Protein AF-A1TQM2-F1 (afdb_monomer)

Organism: Paracidovorax citrulli (strain AAC00-1) (NCBI:txid397945)

Sequence (198 aa):
MFNEKELAARSLGTSRDMAAHVARFRRLATGIRNIQPGLLDLTGDDRTALAEAVAVLDRAASVCGKAAKLKALGEKQHEKRVADARELVLASNFAKLRAVDDVVAFVATQASYQITQSPRIDNVYAARYFVRDLFGICLTTSLASEIARQPAPLHVTLELRWAEFLCGAPALKDRYAVTISDLLRFLASDPGATVNRV

Mean predicted aligned error: 8.26 Å

Secondary structure (DSSP, 8-state):
---HHHHHHH-SS-HHHHHHHHHHHHHHHHHHHT--TTSS---HHHHHHHHHHHHHHHHHHHHHHHHHHHHHHHHHHHHHHHHHHHHHHHTSTGGG--SHHHHHHHHHHHHHHHHHHS--S-SHHHHHIIIIIIHHHIIIIIIHHHHHHSSS-HHHHHHHHHHHHHHHHHHHHHHTHHHHHHHHHHHHT-TT--TT--

Foldseek 3Di:
DDALVCCLVPDPDALVVLLVLLVVLVVVLVVLVPCDVPVDPADPVNVVVSVVSSVVSNVSSVSSNSSSVVRVVVVVLLVVQLVVLLVVLCVDVLVVDLQLLLLQLLLCVQPVVCLVPPPPLPALVSLCCSSPVSSSCSRSPRRSNVLSPDPDDSVVSVVVVVVVSVVRSVVSSVVCVVVSVSSVVRLVVDPPNDSPDD

Solvent-accessible surface area (backbone atoms only — not comparable to full-atom values): 10750 Å² total; per-residue (Å²): 130,93,49,36,67,58,51,37,72,68,47,92,62,54,33,66,54,31,46,50,48,24,54,51,29,50,51,51,34,50,53,61,72,63,59,53,91,78,79,54,96,67,50,75,65,53,53,51,53,52,51,52,51,31,53,52,27,52,49,50,22,50,39,31,46,54,12,17,52,55,29,45,52,52,50,54,52,49,52,50,40,30,52,56,27,27,55,52,43,63,72,34,73,75,58,66,59,73,52,66,52,55,43,51,24,50,38,44,77,68,41,46,63,51,76,77,65,48,78,74,71,79,45,49,66,50,29,49,39,47,73,48,52,50,39,48,44,36,48,56,52,47,48,11,48,53,44,44,69,44,91,60,58,60,66,63,48,49,53,51,52,50,53,52,44,67,72,47,34,63,63,40,35,65,75,40,44,66,60,42,50,44,38,53,54,30,40,72,72,37,98,83,56,63,90,81,81,125

pLDDT: mean 87.38, std 12.01, range [36.72, 97.69]

Radius of gyration: 27.39 Å; Cα contacts (8 Å, |Δi|>4): 166; chains: 1; bounding box: 65×36×75 Å

Nearest PDB structures (foldseek):
  3pdy-assembly2_B  TM=1.865E-01  e=3.682E+00  Homo sapiens

Structure (mmCIF, N/CA/C/O backbone):
data_AF-A1TQM2-F1
#
_entry.id   AF-A1TQM2-F1
#
loop_
_atom_site.group_PDB
_atom_site.id
_atom_site.type_symbol
_atom_site.label_atom_id
_atom_site.label_alt_id
_atom_site.label_comp_id
_atom_site.label_asym_id
_atom_site.label_entity_id
_atom_site.label_seq_id
_atom_site.pdbx_PDB_ins_code
_atom_site.Cartn_x
_atom_site.Cartn_y
_atom_site.Cartn_z
_atom_site.occupancy
_atom_site.B_iso_or_equiv
_atom_site.auth_seq_id
_atom_site.auth_comp_id
_atom_site.auth_asym_id
_atom_site.auth_atom_id
_atom_site.pdbx_PDB_model_num
ATOM 1 N N . MET A 1 1 ? -26.869 -6.467 16.721 1.00 53.41 1 MET A N 1
ATOM 2 C CA . MET A 1 1 ? -25.909 -6.234 17.825 1.00 53.41 1 MET A CA 1
ATOM 3 C C . MET A 1 1 ? -24.517 -6.183 17.204 1.00 53.41 1 MET A C 1
ATOM 5 O O . MET A 1 1 ? -24.161 -7.149 16.549 1.00 53.41 1 MET A O 1
ATOM 9 N N . PHE A 1 2 ? -23.794 -5.060 17.301 1.00 61.88 2 PHE A N 1
ATOM 10 C CA . PHE A 1 2 ? -22.505 -4.871 16.612 1.00 61.88 2 PHE A CA 1
ATOM 11 C C . PHE A 1 2 ? -21.446 -5.872 17.108 1.00 61.88 2 PHE A C 1
ATOM 13 O O . PHE A 1 2 ? -21.146 -5.904 18.301 1.00 61.88 2 PHE A O 1
ATOM 20 N N . ASN A 1 3 ? -20.892 -6.677 16.198 1.00 80.88 3 ASN A N 1
ATOM 21 C CA . ASN A 1 3 ? -19.821 -7.643 16.468 1.00 80.88 3 ASN A CA 1
ATOM 22 C C . ASN A 1 3 ? -18.443 -6.983 16.258 1.00 80.88 3 ASN A C 1
ATOM 24 O O . ASN A 1 3 ? -18.248 -6.236 15.298 1.00 80.88 3 ASN A O 1
ATOM 28 N N . GLU A 1 4 ? -17.462 -7.275 17.117 1.00 80.00 4 GLU A N 1
ATOM 29 C CA . GLU A 1 4 ? -16.086 -6.774 17.003 1.00 80.00 4 GLU A CA 1
ATOM 30 C C . GLU A 1 4 ? -15.431 -7.075 15.646 1.00 80.00 4 GLU A C 1
ATOM 32 O O . GLU A 1 4 ? -14.643 -6.265 15.158 1.00 80.00 4 GLU A O 1
ATOM 37 N N . LYS A 1 5 ? -15.778 -8.204 15.011 1.00 83.19 5 LYS A N 1
ATOM 38 C CA . LYS A 1 5 ? -15.267 -8.584 13.685 1.00 83.19 5 LYS A CA 1
ATOM 39 C C . LYS A 1 5 ? -15.811 -7.674 12.589 1.00 83.19 5 LYS A C 1
ATOM 41 O O . LYS A 1 5 ? -15.056 -7.219 11.736 1.00 83.19 5 LYS A O 1
ATOM 46 N N . GLU A 1 6 ? -17.108 -7.375 12.636 1.00 82.00 6 GLU A N 1
ATOM 47 C CA . GLU A 1 6 ? -17.749 -6.461 11.686 1.00 82.00 6 GLU A CA 1
ATOM 48 C C . GLU A 1 6 ? -17.222 -5.040 11.861 1.00 82.00 6 GLU A C 1
ATOM 50 O O . GLU A 1 6 ? -16.955 -4.360 10.874 1.00 82.00 6 GLU A O 1
ATOM 55 N N . LEU A 1 7 ? -17.012 -4.609 13.107 1.00 81.62 7 LEU A N 1
ATOM 56 C CA . LEU A 1 7 ? -16.456 -3.295 13.404 1.00 81.62 7 LEU A CA 1
ATOM 57 C C . LEU A 1 7 ? -14.998 -3.173 12.935 1.00 81.62 7 LEU A C 1
ATOM 59 O O . LEU A 1 7 ? -14.630 -2.154 12.354 1.00 81.62 7 LEU A O 1
ATOM 63 N N . ALA A 1 8 ? -14.179 -4.210 13.133 1.00 79.94 8 ALA A N 1
ATOM 64 C CA . ALA A 1 8 ? -12.807 -4.249 12.629 1.00 79.94 8 ALA A CA 1
ATOM 65 C C . ALA A 1 8 ? -12.754 -4.180 11.092 1.00 79.94 8 ALA A C 1
ATOM 67 O O . ALA A 1 8 ? -11.938 -3.439 10.545 1.00 79.94 8 ALA A O 1
ATOM 68 N N . ALA A 1 9 ? -13.647 -4.909 10.411 1.00 78.81 9 ALA A N 1
ATOM 69 C CA . ALA A 1 9 ? -13.689 -4.998 8.953 1.00 78.81 9 ALA A CA 1
ATOM 70 C C . ALA A 1 9 ? -14.304 -3.764 8.266 1.00 78.81 9 ALA A C 1
ATOM 72 O O . ALA A 1 9 ? -13.849 -3.379 7.194 1.00 78.81 9 ALA A O 1
ATOM 73 N N . ARG A 1 10 ? -15.340 -3.147 8.855 1.00 75.69 10 ARG A N 1
ATOM 74 C CA . ARG A 1 10 ? -16.107 -2.044 8.238 1.00 75.69 10 ARG A CA 1
ATOM 75 C C . ARG A 1 10 ? -15.674 -0.648 8.671 1.00 75.69 10 ARG A C 1
ATOM 77 O O . ARG A 1 10 ? -16.073 0.329 8.045 1.00 75.69 10 ARG A O 1
ATOM 84 N N . SER A 1 11 ? -14.906 -0.522 9.751 1.00 70.12 11 SER A N 1
ATOM 85 C CA . SER A 1 11 ? -14.455 0.792 10.207 1.00 70.12 11 SER A CA 1
ATOM 86 C C . SER A 1 11 ? -13.472 1.416 9.222 1.00 70.12 11 SER A C 1
ATOM 88 O O . SER A 1 11 ? -12.439 0.821 8.907 1.00 70.12 11 SER A O 1
ATOM 90 N N . LEU A 1 12 ? -13.753 2.658 8.826 1.00 63.72 12 LEU A N 1
ATOM 91 C CA . LEU A 1 12 ? -12.853 3.496 8.030 1.00 63.72 12 LEU A CA 1
ATOM 92 C C . LEU A 1 12 ? -11.651 4.022 8.842 1.00 63.72 12 LEU A C 1
ATOM 94 O O . LEU A 1 12 ? -10.665 4.442 8.250 1.00 63.72 12 LEU A O 1
ATOM 98 N N . GLY A 1 13 ? -11.703 3.982 10.180 1.00 77.44 13 GLY A N 1
ATOM 99 C CA . GLY A 1 13 ? -10.626 4.462 11.062 1.00 77.44 13 GLY A CA 1
ATOM 100 C C . GLY A 1 13 ? -9.621 3.374 11.448 1.00 77.44 13 GLY A C 1
ATOM 101 O O . GLY A 1 13 ? -9.976 2.196 11.490 1.00 77.44 13 GLY A O 1
ATOM 102 N N . THR A 1 14 ? -8.386 3.762 11.755 1.00 86.25 14 THR A N 1
ATOM 103 C CA . THR A 1 14 ? -7.258 2.900 12.164 1.00 86.25 14 THR A CA 1
ATOM 104 C C . THR A 1 14 ? -7.481 2.209 13.514 1.00 86.25 14 THR A C 1
ATOM 106 O O . THR A 1 14 ? -8.390 2.554 14.279 1.00 86.25 14 THR A O 1
ATOM 109 N N . SER A 1 15 ? -6.621 1.246 13.861 1.00 89.75 15 SER A N 1
ATOM 110 C CA . SER A 1 15 ? -6.596 0.670 15.215 1.00 89.75 15 SER A CA 1
ATOM 111 C C . SER A 1 15 ? -6.425 1.736 16.312 1.00 89.75 15 SER A C 1
ATOM 113 O O . SER A 1 15 ? -7.032 1.630 17.384 1.00 89.75 15 SER A O 1
ATOM 115 N N . ARG A 1 16 ? -5.675 2.809 16.027 1.00 88.88 16 ARG A N 1
ATOM 116 C CA . ARG A 1 16 ? -5.478 3.958 16.923 1.00 88.88 16 ARG A CA 1
ATOM 117 C C . ARG A 1 16 ? -6.764 4.752 17.139 1.00 88.88 16 ARG A C 1
ATOM 119 O O . ARG A 1 16 ? -7.065 5.108 18.280 1.00 88.88 16 ARG A O 1
ATOM 126 N N . ASP A 1 17 ? -7.542 4.984 16.085 1.00 87.62 17 ASP A N 1
ATOM 127 C CA . ASP A 1 17 ? -8.826 5.691 16.185 1.00 87.62 17 ASP A CA 1
ATOM 128 C C . ASP A 1 17 ? -9.802 4.918 17.077 1.00 87.62 17 ASP A C 1
ATOM 130 O O . ASP A 1 17 ? -10.437 5.480 17.975 1.00 87.62 17 ASP A O 1
ATOM 134 N N . MET A 1 18 ? -9.851 3.593 16.910 1.00 86.44 18 MET A N 1
ATOM 135 C CA . MET A 1 18 ? -10.652 2.718 17.767 1.00 86.44 18 MET A CA 1
ATOM 136 C C . MET A 1 18 ? -10.183 2.746 19.223 1.00 86.44 18 MET A C 1
ATOM 138 O O . MET A 1 18 ? -11.012 2.856 20.1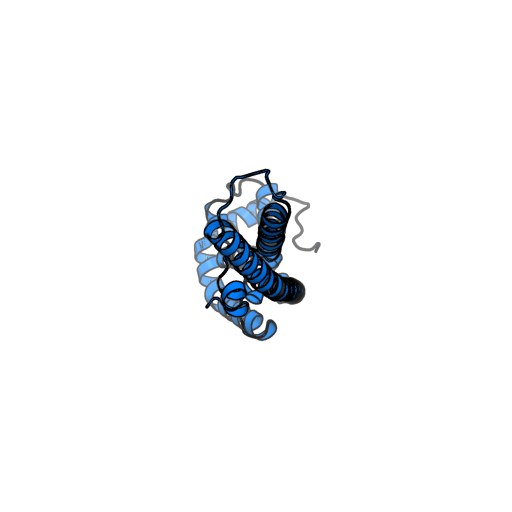28 1.00 86.44 18 MET A O 1
ATOM 142 N N . ALA A 1 19 ? -8.872 2.704 19.474 1.00 89.44 19 ALA A N 1
ATOM 143 C CA . ALA A 1 19 ? -8.322 2.825 20.823 1.00 89.44 19 ALA A CA 1
ATOM 144 C C . ALA A 1 19 ? -8.682 4.176 21.477 1.00 89.44 19 ALA A C 1
ATOM 146 O O . ALA A 1 19 ? -9.002 4.227 22.669 1.00 89.44 19 ALA A O 1
ATOM 147 N N . ALA A 1 20 ? -8.722 5.263 20.700 1.00 90.25 20 ALA A N 1
ATOM 148 C CA . ALA A 1 20 ? -9.177 6.565 21.181 1.00 90.25 20 ALA A CA 1
ATOM 149 C C . ALA A 1 20 ? -10.671 6.561 21.558 1.00 90.25 20 ALA A C 1
ATOM 151 O O . ALA A 1 20 ? -11.060 7.195 22.542 1.00 90.25 20 ALA A O 1
ATOM 152 N N . HIS A 1 21 ? -11.522 5.834 20.826 1.00 88.81 21 HIS A N 1
ATOM 153 C CA . HIS A 1 21 ? -12.924 5.635 21.215 1.00 88.81 21 HIS A CA 1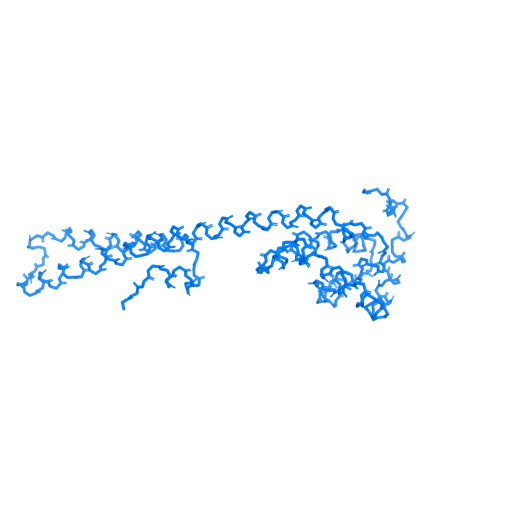
ATOM 154 C C . HIS A 1 21 ? -13.061 4.850 22.525 1.00 88.81 21 HIS A C 1
ATOM 156 O O . HIS A 1 21 ? -13.833 5.260 23.388 1.00 88.81 21 HIS A O 1
ATOM 162 N N . VAL A 1 22 ? -12.253 3.804 22.738 1.00 92.00 22 VAL A N 1
ATOM 163 C CA . VAL A 1 22 ? -12.216 3.069 24.020 1.00 92.00 22 VAL A CA 1
ATOM 164 C C . VAL A 1 22 ? -11.912 4.010 25.185 1.00 92.00 22 VAL A C 1
ATOM 166 O O . VAL A 1 22 ? -12.606 3.980 26.202 1.00 92.00 22 VAL A O 1
ATOM 169 N N . ALA A 1 23 ? -10.897 4.867 25.040 1.00 91.81 23 ALA A N 1
ATOM 170 C CA . ALA A 1 23 ? -10.539 5.836 26.071 1.00 91.81 23 ALA A CA 1
ATOM 171 C C . ALA A 1 23 ? -11.678 6.831 26.345 1.00 91.81 23 ALA A C 1
ATOM 173 O O . ALA A 1 23 ? -11.968 7.119 27.506 1.00 91.81 23 ALA A O 1
ATOM 174 N N . ARG A 1 24 ? -12.357 7.319 25.297 1.00 93.62 24 ARG A N 1
ATOM 175 C CA . ARG A 1 24 ? -13.510 8.225 25.422 1.00 93.62 24 ARG A CA 1
ATOM 176 C C . ARG A 1 24 ? -14.681 7.572 26.159 1.00 93.62 24 ARG A C 1
ATOM 178 O O . ARG A 1 24 ? -15.171 8.154 27.120 1.00 93.62 24 ARG A O 1
ATOM 185 N N . PHE A 1 25 ? -15.074 6.355 25.781 1.00 93.62 25 PHE A N 1
ATOM 186 C CA . PHE A 1 25 ? -16.168 5.641 26.447 1.00 93.62 25 PHE A CA 1
ATOM 187 C C . PHE A 1 25 ? -15.865 5.349 27.916 1.00 93.62 25 PHE A C 1
ATOM 189 O O . PHE A 1 25 ? -16.712 5.585 28.772 1.00 93.62 25 PHE A O 1
ATOM 196 N N . ARG A 1 26 ? -14.635 4.925 28.231 1.00 93.12 26 ARG A N 1
ATOM 197 C CA . ARG A 1 26 ? -14.214 4.709 29.623 1.00 93.12 26 ARG A CA 1
ATOM 198 C C . ARG A 1 26 ? -14.231 5.996 30.439 1.00 93.12 26 ARG A C 1
ATOM 200 O O . ARG A 1 26 ? -14.712 5.979 31.563 1.00 93.12 26 ARG A O 1
ATOM 207 N N . ARG A 1 27 ? -13.744 7.111 29.881 1.00 94.00 27 ARG A N 1
ATOM 208 C CA . ARG A 1 27 ? -13.783 8.421 30.555 1.00 94.00 27 ARG A CA 1
ATOM 209 C C . ARG A 1 27 ? -15.214 8.863 30.846 1.00 94.00 27 ARG A C 1
ATOM 211 O O . ARG A 1 27 ? -15.469 9.317 31.953 1.00 94.00 27 ARG A O 1
ATOM 218 N N . LEU A 1 28 ? -16.133 8.688 29.896 1.00 93.25 28 LEU A N 1
ATOM 219 C CA . LEU A 1 28 ? -17.553 8.994 30.094 1.00 93.25 28 LEU A CA 1
ATOM 220 C C . LEU A 1 28 ? -18.179 8.105 31.174 1.00 93.25 28 LEU A C 1
ATOM 222 O O . LEU A 1 28 ? -18.819 8.622 32.082 1.00 93.25 28 LEU A O 1
ATOM 226 N N . ALA A 1 29 ? -17.934 6.792 31.130 1.00 92.12 29 ALA A N 1
ATOM 227 C CA . ALA A 1 29 ? -18.441 5.862 32.136 1.00 92.12 29 ALA A CA 1
ATOM 228 C C . ALA A 1 29 ? -17.918 6.207 33.540 1.00 92.12 29 ALA A C 1
ATOM 230 O O . ALA A 1 29 ? -18.683 6.238 34.498 1.00 92.12 29 ALA A O 1
ATOM 231 N N . THR A 1 30 ? -16.626 6.522 33.669 1.00 92.81 30 THR A N 1
ATOM 232 C CA . THR A 1 30 ? -16.042 7.000 34.930 1.00 92.81 30 THR A CA 1
ATOM 233 C C . THR A 1 30 ? -16.639 8.338 35.365 1.00 92.81 30 THR A C 1
ATOM 235 O O . THR A 1 30 ? -16.931 8.504 36.542 1.00 92.81 30 THR A O 1
ATOM 238 N N . GLY A 1 31 ? -16.867 9.272 34.437 1.00 91.38 31 GLY A N 1
ATOM 239 C CA . GLY A 1 31 ? -17.519 10.550 34.725 1.00 91.38 31 GLY A CA 1
ATOM 240 C C . GLY A 1 31 ? -18.913 10.367 35.321 1.00 91.38 31 GLY A C 1
ATOM 241 O O . GLY A 1 31 ? -19.209 10.970 36.344 1.00 91.38 31 GLY A O 1
ATOM 242 N N . ILE A 1 32 ? -19.720 9.468 34.744 1.00 89.19 32 ILE A N 1
ATOM 243 C CA . ILE A 1 32 ? -21.054 9.129 35.260 1.00 89.19 32 ILE A CA 1
ATOM 244 C C . ILE A 1 32 ? -20.961 8.468 36.643 1.00 89.19 32 ILE A C 1
ATOM 246 O O . ILE A 1 32 ? -21.679 8.862 37.556 1.00 89.19 32 ILE A O 1
ATOM 250 N N . ARG A 1 33 ? -20.047 7.505 36.832 1.00 87.38 33 ARG A N 1
ATOM 251 C CA . ARG A 1 33 ? -19.838 6.843 38.137 1.00 87.38 33 ARG A CA 1
ATOM 252 C C . ARG A 1 33 ? -19.385 7.804 39.239 1.00 87.38 33 ARG A C 1
ATOM 254 O O . ARG A 1 33 ? -19.637 7.537 40.407 1.00 87.38 33 ARG A O 1
ATOM 261 N N . ASN A 1 34 ? -18.712 8.893 38.871 1.00 88.81 34 ASN A N 1
ATOM 262 C CA . ASN A 1 34 ? -18.188 9.888 39.803 1.00 88.81 34 ASN A CA 1
ATOM 263 C C . ASN A 1 34 ? -19.194 10.999 40.148 1.00 88.81 34 ASN A C 1
ATOM 265 O O . ASN A 1 34 ? -18.843 11.906 40.903 1.00 88.81 34 ASN A O 1
ATOM 269 N N . ILE A 1 35 ? -20.422 10.959 39.617 1.00 84.25 35 ILE A N 1
ATOM 270 C CA . ILE A 1 35 ? -21.485 11.879 40.031 1.00 84.25 35 ILE A CA 1
ATOM 271 C C . ILE A 1 35 ? -21.799 11.593 41.504 1.00 84.25 35 ILE A C 1
ATOM 273 O O . ILE A 1 35 ? -22.329 10.535 41.845 1.00 84.25 35 ILE A O 1
ATOM 277 N N . GLN A 1 36 ? -21.427 12.522 42.389 1.00 71.88 36 GLN A N 1
ATOM 278 C CA . GLN A 1 36 ? -21.622 12.350 43.826 1.00 71.88 36 GLN A CA 1
ATOM 279 C C . GLN A 1 36 ? -23.119 12.343 44.183 1.00 71.88 36 GLN A C 1
ATOM 281 O O . GLN A 1 36 ? -23.891 13.117 43.607 1.00 71.88 36 GLN A O 1
ATOM 286 N N . PRO A 1 37 ? -23.543 11.525 45.164 1.00 67.38 37 PRO A N 1
ATOM 287 C CA . PRO A 1 37 ? -24.891 11.608 45.715 1.00 67.38 37 PRO A CA 1
ATOM 288 C C . PRO A 1 37 ? -25.170 13.027 46.237 1.00 67.38 37 PRO A C 1
ATOM 290 O O . PRO A 1 37 ? -24.398 13.543 47.041 1.00 67.38 37 PRO A O 1
ATOM 293 N N . GLY A 1 38 ? -26.254 13.656 45.772 1.00 66.44 38 GLY A N 1
ATOM 294 C CA . GLY A 1 38 ? -26.639 15.021 46.160 1.00 66.44 38 GLY A CA 1
ATOM 295 C C . GLY A 1 38 ? -26.027 16.148 45.316 1.00 66.44 38 GLY A C 1
ATOM 296 O O . GLY A 1 38 ? -26.389 17.301 45.512 1.00 66.44 38 GLY A O 1
ATOM 297 N N . LEU A 1 39 ? -25.147 15.842 44.351 1.00 75.00 39 LEU A N 1
ATOM 298 C CA . LEU A 1 39 ? -24.655 16.835 43.378 1.00 75.00 39 LEU A CA 1
ATOM 299 C C . LEU A 1 39 ? -25.736 17.226 42.352 1.00 75.00 39 LEU A C 1
ATOM 301 O O . LEU A 1 39 ? -25.694 18.298 41.757 1.00 75.00 39 LEU A O 1
ATOM 305 N N . LEU A 1 40 ? -26.676 16.309 42.129 1.00 74.62 40 LEU A N 1
ATOM 306 C CA . LEU A 1 40 ? -27.836 16.426 41.258 1.00 74.62 40 LEU A CA 1
ATOM 307 C C . LEU A 1 40 ? -29.016 15.765 41.984 1.00 74.62 40 LEU A C 1
ATOM 309 O O . LEU A 1 40 ? -28.847 14.677 42.550 1.00 74.62 40 LEU A O 1
ATOM 313 N N . ASP A 1 41 ? -30.197 16.385 41.945 1.00 78.56 41 ASP A N 1
ATOM 314 C CA . ASP A 1 41 ? -31.450 15.784 42.426 1.00 78.56 41 ASP A CA 1
ATOM 315 C C . ASP A 1 41 ? -31.926 14.710 41.435 1.00 78.56 41 ASP A C 1
ATOM 317 O O . ASP A 1 41 ? -32.855 14.898 40.655 1.00 78.56 41 ASP A O 1
ATOM 321 N N . LEU A 1 42 ? -31.218 13.578 41.426 1.00 80.19 42 LEU A N 1
ATOM 322 C CA . LEU A 1 42 ? -31.517 12.429 40.575 1.00 80.19 42 LEU A CA 1
ATOM 323 C C . LEU A 1 42 ? -32.586 11.557 41.233 1.00 80.19 42 LEU A C 1
ATOM 325 O O . LEU A 1 42 ? -32.372 11.023 42.332 1.00 80.19 42 LEU A O 1
ATOM 329 N N . THR A 1 43 ? -33.693 11.358 40.521 1.00 84.75 43 THR A N 1
ATOM 330 C CA . THR A 1 43 ? -34.755 10.418 40.892 1.00 84.75 43 THR A CA 1
ATOM 331 C C . THR A 1 43 ? -34.271 8.962 40.812 1.00 84.75 43 THR A C 1
ATOM 333 O O . THR A 1 43 ? -33.167 8.665 40.344 1.00 84.75 43 THR A O 1
ATOM 336 N N . GLY A 1 44 ? -35.089 8.015 41.287 1.00 83.25 44 GLY A N 1
ATOM 337 C CA . GLY A 1 44 ? -34.797 6.583 41.140 1.00 83.25 44 GLY A CA 1
ATOM 338 C C . GLY A 1 44 ? -34.652 6.159 39.674 1.00 83.25 44 GLY A C 1
ATOM 339 O O . GLY A 1 44 ? -33.738 5.403 39.341 1.00 83.25 44 GLY A O 1
ATOM 340 N N . ASP A 1 45 ? -35.488 6.715 38.799 1.00 87.19 45 ASP A N 1
ATOM 341 C CA . ASP A 1 45 ? -35.469 6.432 37.364 1.00 87.19 45 ASP A CA 1
ATOM 342 C C . ASP A 1 45 ? -34.204 6.992 36.700 1.00 87.19 45 ASP A C 1
ATOM 344 O O . ASP A 1 45 ? -33.560 6.290 35.917 1.00 87.19 45 ASP A O 1
ATOM 348 N N . ASP A 1 46 ? -33.763 8.193 37.092 1.00 86.00 46 ASP A N 1
ATOM 349 C CA . ASP A 1 46 ? -32.516 8.785 36.589 1.00 86.00 46 ASP A CA 1
ATOM 350 C C . ASP A 1 46 ? -31.297 7.928 36.943 1.00 86.00 46 ASP A C 1
ATOM 352 O O . ASP A 1 46 ? -30.397 7.724 36.126 1.00 86.00 46 ASP A O 1
ATOM 356 N N . ARG A 1 47 ? -31.260 7.379 38.163 1.00 83.06 47 ARG A N 1
ATOM 357 C CA . ARG A 1 47 ? -30.162 6.504 38.601 1.00 83.06 47 ARG A CA 1
ATOM 358 C C . ARG A 1 47 ? -30.128 5.201 37.807 1.00 83.06 47 ARG A C 1
ATOM 360 O O . ARG A 1 47 ? -29.041 4.752 37.439 1.00 83.06 47 ARG A O 1
ATOM 367 N N . THR A 1 48 ? -31.291 4.623 37.515 1.00 88.06 48 THR A N 1
ATOM 368 C CA . THR A 1 48 ? -31.404 3.433 36.659 1.00 88.06 48 THR A CA 1
ATOM 369 C C . THR A 1 48 ? -30.919 3.737 35.242 1.00 88.06 48 THR A C 1
ATOM 371 O O . THR A 1 48 ? -30.062 3.021 34.722 1.00 88.06 48 THR A O 1
ATOM 374 N N . ALA A 1 49 ? -31.363 4.851 34.655 1.00 88.75 49 ALA A N 1
ATOM 375 C CA . ALA A 1 49 ? -30.945 5.274 33.321 1.00 88.75 49 ALA A CA 1
ATOM 376 C C . ALA A 1 49 ? -29.426 5.521 33.229 1.00 88.75 49 ALA A C 1
ATOM 378 O O . ALA A 1 49 ? -28.779 5.118 32.260 1.00 88.75 49 ALA A O 1
ATOM 379 N N . LEU A 1 50 ? -28.819 6.129 34.256 1.00 89.31 50 LEU A N 1
ATOM 380 C CA . LEU A 1 50 ? -27.366 6.317 34.325 1.00 89.31 50 LEU A CA 1
ATOM 381 C C . LEU A 1 50 ? -26.611 4.984 34.430 1.00 89.31 50 LEU A C 1
ATOM 383 O O . LEU A 1 50 ? -25.573 4.819 33.784 1.00 89.31 50 LEU A O 1
ATOM 387 N N . ALA A 1 51 ? -27.121 4.021 35.203 1.00 88.50 51 ALA A N 1
ATOM 388 C CA . ALA A 1 51 ? -26.522 2.691 35.307 1.00 88.50 51 ALA A CA 1
ATOM 389 C C . ALA A 1 51 ? -26.569 1.937 33.965 1.00 88.50 51 ALA A C 1
ATOM 391 O O . ALA A 1 51 ? -25.568 1.345 33.549 1.00 88.50 51 ALA A O 1
ATOM 392 N N . GLU A 1 52 ? -27.691 2.014 33.247 1.00 91.81 52 GLU A N 1
ATOM 393 C CA . GLU A 1 52 ? -27.825 1.451 31.901 1.00 91.81 52 GLU A CA 1
ATOM 394 C C . GLU A 1 52 ? -26.878 2.127 30.903 1.00 91.81 52 GLU A C 1
ATOM 396 O O . GLU A 1 52 ? -26.183 1.444 30.143 1.00 91.81 52 GLU A O 1
ATOM 401 N N . ALA A 1 53 ? -26.771 3.457 30.943 1.00 91.25 53 ALA A N 1
ATOM 402 C CA . ALA A 1 53 ? -25.841 4.205 30.102 1.00 91.25 53 ALA A CA 1
ATOM 403 C C . ALA A 1 53 ? -24.381 3.784 30.348 1.00 91.25 53 ALA A C 1
ATOM 405 O O . ALA A 1 53 ? -23.627 3.574 29.394 1.00 91.25 53 ALA A O 1
ATOM 406 N N . VAL A 1 54 ? -23.982 3.589 31.610 1.00 92.62 54 VAL A N 1
ATOM 407 C CA . VAL A 1 54 ? -22.654 3.061 31.965 1.00 92.62 54 VAL A CA 1
ATOM 408 C C . VAL A 1 54 ? -22.442 1.666 31.378 1.00 92.62 54 VAL A C 1
ATOM 410 O O . VAL A 1 54 ? -21.404 1.425 30.759 1.00 92.62 54 VAL A O 1
ATOM 413 N N . ALA A 1 55 ? -23.422 0.767 31.497 1.00 92.69 55 ALA A N 1
ATOM 414 C CA . ALA A 1 55 ? -23.326 -0.581 30.938 1.00 92.69 55 ALA A CA 1
ATOM 415 C C . ALA A 1 55 ? -23.179 -0.565 29.403 1.00 92.69 55 ALA A C 1
ATOM 417 O O . ALA A 1 55 ? -22.380 -1.321 28.838 1.00 92.69 55 ALA A O 1
ATOM 418 N N . VAL A 1 56 ? -23.897 0.330 28.716 1.00 93.75 56 VAL A N 1
ATOM 419 C CA . VAL A 1 56 ? -23.760 0.541 27.266 1.00 93.75 56 VAL A CA 1
ATOM 420 C C . VAL A 1 56 ? -22.361 1.054 26.914 1.00 93.75 56 VAL A C 1
ATOM 422 O O . VAL A 1 56 ? -21.739 0.532 25.984 1.00 93.75 56 VAL A O 1
ATOM 425 N N . LEU A 1 57 ? -21.829 2.025 27.665 1.00 93.00 57 LEU A N 1
ATOM 426 C CA . LEU A 1 57 ? -20.488 2.581 27.450 1.00 93.00 57 LEU A CA 1
ATOM 427 C C . LEU A 1 57 ? -19.382 1.545 27.680 1.00 93.00 57 LEU A C 1
ATOM 429 O O . LEU A 1 57 ? -18.465 1.439 26.862 1.00 93.00 57 LEU A O 1
ATOM 433 N N . ASP A 1 58 ? -19.469 0.746 28.744 1.00 92.69 58 ASP A N 1
ATOM 434 C CA . ASP A 1 58 ? -18.512 -0.332 29.014 1.00 92.69 58 ASP A CA 1
ATOM 435 C C . ASP A 1 58 ? -18.535 -1.384 27.905 1.00 92.69 58 ASP A C 1
ATOM 437 O O . ASP A 1 58 ? -17.487 -1.847 27.437 1.00 92.69 58 ASP A O 1
ATOM 441 N N . ARG A 1 59 ? -19.735 -1.741 27.436 1.00 91.6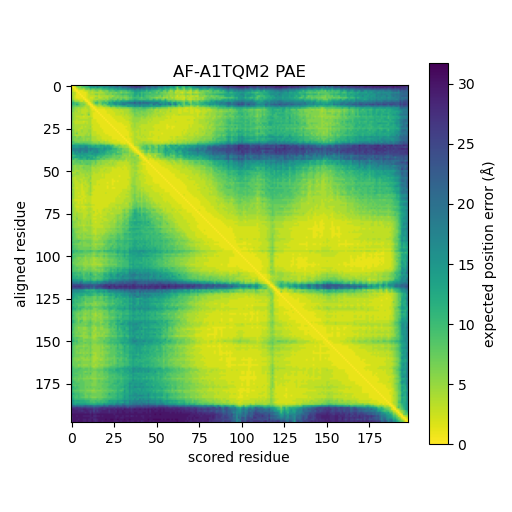9 59 ARG A N 1
ATOM 442 C CA . ARG A 1 59 ? -19.903 -2.679 26.329 1.00 91.69 59 ARG A CA 1
ATOM 443 C C . ARG A 1 59 ? -19.301 -2.132 25.038 1.00 91.69 59 ARG A C 1
ATOM 445 O O . ARG A 1 59 ? -18.558 -2.854 24.372 1.00 91.69 59 ARG A O 1
ATOM 452 N N . ALA A 1 60 ? -19.573 -0.872 24.703 1.00 90.06 60 ALA A N 1
ATOM 453 C CA . ALA A 1 60 ? -18.990 -0.207 23.542 1.00 90.06 60 ALA A CA 1
ATOM 454 C C . ALA A 1 60 ? -17.456 -0.164 23.636 1.00 90.06 60 ALA A C 1
ATOM 456 O O . ALA A 1 60 ? -16.765 -0.531 22.684 1.00 90.06 60 ALA A O 1
ATOM 457 N N . ALA A 1 61 ? -16.907 0.180 24.806 1.00 92.50 61 ALA A N 1
ATOM 458 C CA . ALA A 1 61 ? -15.468 0.162 25.059 1.00 92.50 61 ALA A CA 1
ATOM 459 C C . ALA A 1 61 ? -14.860 -1.239 24.882 1.00 92.50 61 ALA A C 1
ATOM 461 O O . ALA A 1 61 ? -13.774 -1.374 24.317 1.00 92.50 61 ALA A O 1
ATOM 462 N N . SER A 1 62 ? -15.552 -2.288 25.331 1.00 92.00 62 SER A N 1
ATOM 463 C CA . SER A 1 62 ? -15.115 -3.677 25.167 1.00 92.00 62 SER A CA 1
ATOM 464 C C . SER A 1 62 ? -15.066 -4.092 23.691 1.00 92.00 62 SER A C 1
ATOM 466 O O . SER A 1 62 ? -14.031 -4.573 23.219 1.00 92.00 62 SER A O 1
ATOM 468 N N . VAL A 1 63 ? -16.140 -3.838 22.933 1.00 91.25 63 VAL A N 1
ATOM 469 C CA . VAL A 1 63 ? -16.220 -4.165 21.497 1.00 91.25 63 VAL A CA 1
ATOM 470 C C . VAL A 1 63 ? -15.172 -3.388 20.698 1.00 91.25 63 VAL A C 1
ATOM 472 O O . VAL A 1 63 ? -14.413 -3.993 19.940 1.00 91.25 63 VAL A O 1
ATOM 475 N N . CYS A 1 64 ? -15.053 -2.073 20.912 1.00 89.81 64 CYS A N 1
ATOM 476 C CA . CYS A 1 64 ? -14.023 -1.254 20.267 1.00 89.81 64 CYS A CA 1
ATOM 477 C C . CYS A 1 64 ? -12.606 -1.709 20.638 1.00 89.81 64 CYS A C 1
ATOM 479 O O . CYS A 1 64 ? -11.728 -1.711 19.781 1.00 89.81 64 CYS A O 1
ATOM 481 N N . GLY A 1 65 ? -12.373 -2.138 21.882 1.00 91.56 65 GLY A N 1
ATOM 482 C CA . GLY A 1 65 ? -11.072 -2.643 22.319 1.00 91.56 65 GLY A CA 1
ATOM 483 C C . GLY A 1 65 ? -10.672 -3.939 21.616 1.00 91.56 65 GLY A C 1
ATOM 484 O O . GLY A 1 65 ? -9.521 -4.089 21.205 1.00 91.56 65 GLY A O 1
ATOM 485 N N . LYS A 1 66 ? -11.617 -4.867 21.428 1.00 92.62 66 LYS A N 1
ATOM 486 C CA . LYS A 1 66 ? -11.384 -6.092 20.648 1.00 92.62 66 LYS A CA 1
ATOM 487 C C . LYS A 1 66 ? -11.170 -5.788 19.164 1.00 92.62 66 LYS A C 1
ATOM 489 O O . LYS A 1 66 ? -10.225 -6.309 18.575 1.00 92.62 66 LYS A O 1
ATOM 494 N N . ALA A 1 67 ? -11.992 -4.914 18.584 1.00 90.00 67 ALA A N 1
ATOM 495 C CA . ALA A 1 67 ? -11.861 -4.500 17.189 1.00 90.00 67 ALA A CA 1
ATOM 496 C C . ALA A 1 67 ? -10.515 -3.802 16.921 1.00 90.00 67 ALA A C 1
ATOM 498 O O . ALA A 1 67 ? -9.853 -4.126 15.939 1.00 90.00 67 ALA A O 1
ATOM 499 N N 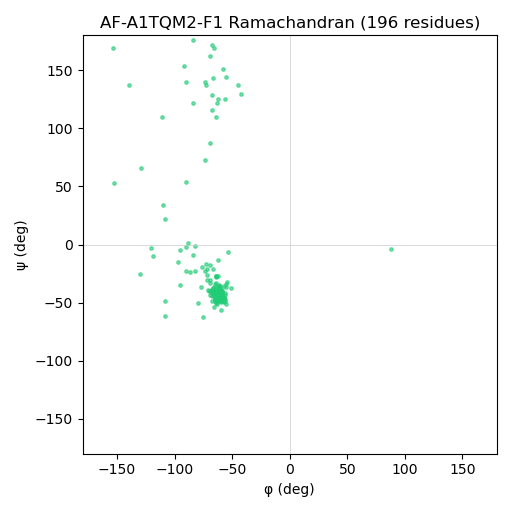. ALA A 1 68 ? -10.056 -2.932 17.831 1.00 91.38 68 ALA A N 1
ATOM 500 C CA . ALA A 1 68 ? -8.754 -2.271 17.740 1.00 91.38 68 ALA A CA 1
ATOM 501 C C . ALA A 1 68 ? -7.600 -3.282 17.684 1.00 91.38 68 ALA A C 1
ATOM 503 O O . ALA A 1 68 ? -6.701 -3.139 16.861 1.00 91.38 68 ALA A O 1
ATOM 504 N N . LYS A 1 69 ? -7.643 -4.335 18.515 1.00 91.75 69 LYS A N 1
ATOM 505 C CA . LYS A 1 69 ? -6.633 -5.408 18.503 1.00 91.75 69 LYS A CA 1
ATOM 506 C C . LYS A 1 69 ? -6.628 -6.184 17.187 1.00 91.75 69 LYS A C 1
ATOM 508 O O . LYS A 1 69 ? -5.560 -6.429 16.636 1.00 91.75 69 LYS A O 1
ATOM 513 N N . LEU A 1 70 ? -7.807 -6.556 16.681 1.00 90.44 70 LEU A N 1
ATOM 514 C CA . LEU A 1 70 ? -7.934 -7.243 15.391 1.00 90.44 70 LEU A CA 1
ATOM 515 C C . LEU A 1 70 ? -7.409 -6.372 14.247 1.00 90.44 70 LEU A C 1
ATOM 517 O O . LEU A 1 70 ? -6.672 -6.856 13.391 1.00 90.44 70 LEU A O 1
ATOM 521 N N . LYS A 1 71 ? -7.740 -5.079 14.267 1.00 90.19 71 LYS A N 1
ATOM 522 C CA . LYS A 1 71 ? -7.293 -4.130 13.254 1.00 90.19 71 LYS A CA 1
ATOM 523 C C . LYS A 1 71 ? -5.783 -3.901 13.305 1.00 90.19 71 LYS A C 1
ATOM 525 O O . LYS A 1 71 ? -5.148 -3.973 12.264 1.00 90.19 71 LYS A O 1
ATOM 530 N N . ALA A 1 72 ? -5.200 -3.752 14.494 1.00 92.00 72 ALA A N 1
ATOM 531 C CA . ALA A 1 72 ? -3.751 -3.635 14.666 1.00 92.00 72 ALA A CA 1
ATOM 532 C C . ALA A 1 72 ? -3.003 -4.876 14.148 1.00 92.00 72 ALA A C 1
ATOM 534 O O . ALA A 1 72 ? -1.937 -4.758 13.548 1.00 92.00 72 ALA A O 1
ATOM 535 N N . LEU A 1 73 ? -3.564 -6.076 14.347 1.00 92.44 73 LEU A N 1
ATOM 536 C CA . LEU A 1 73 ? -2.995 -7.301 13.788 1.00 92.44 73 LEU A CA 1
ATOM 537 C C . LEU A 1 73 ? -3.034 -7.288 12.253 1.00 92.44 73 LEU A C 1
ATOM 539 O O . LEU A 1 73 ? -2.029 -7.614 11.625 1.00 92.44 73 LEU A O 1
ATOM 543 N N . GLY A 1 74 ? -4.164 -6.889 11.664 1.00 89.06 74 GLY A N 1
ATOM 544 C CA . GLY A 1 74 ? -4.314 -6.760 10.212 1.00 89.06 74 GLY A CA 1
ATOM 545 C C . GLY A 1 74 ? -3.389 -5.700 9.606 1.00 89.06 74 GLY A C 1
ATOM 546 O O . GLY A 1 74 ? -2.730 -5.973 8.609 1.00 89.06 74 GLY A O 1
ATOM 547 N N . GLU A 1 75 ? -3.278 -4.529 10.238 1.00 90.88 75 GLU A N 1
ATOM 548 C CA . GLU A 1 75 ? -2.354 -3.450 9.860 1.00 90.88 75 GLU A CA 1
ATOM 549 C C . GLU A 1 75 ? -0.903 -3.950 9.884 1.00 90.88 75 GLU A C 1
ATOM 551 O O . GLU A 1 75 ? -0.206 -3.844 8.881 1.00 90.88 75 GLU A O 1
ATOM 556 N N . LYS A 1 76 ? -0.479 -4.622 10.963 1.00 93.00 76 LYS A N 1
ATOM 557 C CA . LYS A 1 76 ? 0.872 -5.197 11.069 1.00 93.00 76 LYS A CA 1
ATOM 558 C C . LYS A 1 76 ? 1.145 -6.273 10.013 1.00 93.00 76 LYS A C 1
ATOM 560 O O . LYS A 1 76 ? 2.243 -6.347 9.465 1.00 93.00 76 LYS A O 1
ATOM 565 N N . GLN A 1 77 ? 0.171 -7.143 9.739 1.00 91.25 77 GLN A N 1
ATOM 566 C CA . GLN A 1 77 ? 0.294 -8.155 8.685 1.00 91.25 77 GLN A CA 1
ATOM 567 C C . GLN A 1 77 ? 0.392 -7.508 7.302 1.00 91.25 77 GLN A C 1
ATOM 569 O O . GLN A 1 77 ? 1.193 -7.952 6.481 1.00 91.25 77 GLN A O 1
ATOM 574 N N . HIS A 1 78 ? -0.385 -6.453 7.058 1.00 90.00 78 HIS A N 1
ATOM 575 C CA . HIS A 1 78 ? -0.325 -5.685 5.824 1.00 90.00 78 HIS A CA 1
ATOM 576 C C . HIS A 1 78 ? 1.027 -4.981 5.665 1.00 90.00 78 HIS A C 1
ATOM 578 O O . HIS A 1 78 ? 1.652 -5.123 4.621 1.00 90.00 78 HIS A O 1
ATOM 584 N N . GLU A 1 79 ? 1.525 -4.304 6.701 1.00 91.69 79 GLU A N 1
ATOM 585 C CA . GLU A 1 79 ? 2.848 -3.668 6.708 1.00 91.69 79 GLU A CA 1
ATOM 586 C C . GLU A 1 79 ? 3.962 -4.673 6.414 1.00 91.69 79 GLU A C 1
ATOM 588 O O . GLU A 1 79 ? 4.806 -4.422 5.553 1.00 91.69 79 GLU A O 1
ATOM 593 N N . LYS A 1 80 ? 3.929 -5.842 7.068 1.00 95.00 80 LYS A N 1
ATOM 594 C CA . LYS A 1 80 ? 4.878 -6.924 6.790 1.00 95.00 80 LYS A CA 1
ATOM 595 C C . LYS A 1 80 ? 4.790 -7.368 5.332 1.00 95.00 80 LYS A C 1
ATOM 597 O O . LYS A 1 80 ? 5.801 -7.445 4.651 1.00 95.00 80 LYS A O 1
ATOM 602 N N . ARG A 1 81 ? 3.578 -7.604 4.830 1.00 94.44 81 ARG A N 1
ATOM 603 C CA . ARG A 1 81 ? 3.360 -8.029 3.444 1.00 94.44 81 ARG A CA 1
ATOM 604 C C . ARG A 1 81 ? 3.833 -6.985 2.429 1.00 94.44 81 ARG A C 1
ATOM 606 O O . ARG A 1 81 ? 4.338 -7.362 1.379 1.00 94.44 81 ARG A O 1
ATOM 613 N N . VAL A 1 82 ? 3.687 -5.693 2.728 1.00 94.44 82 VAL A N 1
ATOM 614 C CA . VAL A 1 82 ? 4.229 -4.597 1.908 1.00 94.44 82 VAL A CA 1
ATOM 615 C C . VAL A 1 82 ? 5.757 -4.605 1.931 1.00 94.44 82 VAL A C 1
ATOM 617 O O . VAL A 1 82 ? 6.366 -4.430 0.880 1.00 94.44 82 VAL A O 1
ATOM 620 N N . ALA A 1 83 ? 6.387 -4.829 3.087 1.00 95.50 83 ALA A N 1
ATOM 621 C CA . ALA A 1 83 ? 7.841 -4.959 3.180 1.00 95.50 83 ALA A CA 1
ATOM 622 C C . ALA A 1 83 ? 8.356 -6.162 2.368 1.00 95.50 83 ALA A C 1
ATOM 624 O O . ALA A 1 83 ? 9.217 -5.981 1.509 1.00 95.50 83 ALA A O 1
ATOM 625 N N . ASP A 1 84 ? 7.744 -7.337 2.536 1.00 97.00 84 ASP A N 1
ATOM 626 C CA . ASP A 1 84 ? 8.076 -8.548 1.774 1.00 97.00 84 ASP A CA 1
ATOM 627 C C . ASP A 1 84 ? 7.897 -8.313 0.256 1.00 97.00 84 ASP A C 1
ATOM 629 O O . ASP A 1 84 ? 8.726 -8.719 -0.560 1.00 97.00 84 ASP A O 1
ATOM 633 N N . ALA A 1 85 ? 6.833 -7.604 -0.149 1.00 96.94 85 ALA A N 1
ATOM 634 C CA . ALA A 1 85 ? 6.599 -7.245 -1.549 1.00 96.94 85 ALA A CA 1
ATOM 635 C C . ALA A 1 85 ? 7.668 -6.287 -2.096 1.00 96.94 85 ALA A C 1
ATOM 637 O O . ALA A 1 85 ? 8.077 -6.428 -3.246 1.00 96.94 85 ALA A O 1
ATOM 638 N N . ARG A 1 86 ? 8.136 -5.324 -1.291 1.00 96.75 86 ARG A N 1
ATOM 639 C CA . ARG A 1 86 ? 9.213 -4.401 -1.684 1.00 96.75 86 ARG A CA 1
ATOM 640 C C . ARG A 1 86 ? 10.513 -5.144 -1.944 1.00 96.75 86 ARG A C 1
ATOM 642 O O . ARG A 1 86 ? 11.127 -4.917 -2.981 1.00 96.75 86 ARG A O 1
ATOM 649 N N . GLU A 1 87 ? 10.907 -6.032 -1.037 1.00 96.75 87 GLU A N 1
ATOM 650 C CA . GLU A 1 87 ? 12.106 -6.860 -1.204 1.00 96.75 87 GLU A CA 1
ATOM 651 C C . GLU A 1 87 ? 12.008 -7.724 -2.463 1.00 96.75 87 GLU A C 1
ATOM 653 O O . GLU A 1 87 ? 12.926 -7.744 -3.284 1.00 96.75 87 GLU A O 1
ATOM 658 N N . LEU A 1 88 ? 10.855 -8.366 -2.669 1.00 96.88 88 LEU A N 1
ATOM 659 C CA . LEU A 1 88 ? 10.616 -9.200 -3.840 1.00 96.88 88 LEU A CA 1
ATOM 660 C C . LEU A 1 88 ? 10.692 -8.397 -5.148 1.00 96.88 88 LEU A C 1
ATOM 662 O O . LEU A 1 88 ? 11.324 -8.833 -6.109 1.00 96.88 88 LEU A O 1
ATOM 666 N N . VAL A 1 89 ? 10.076 -7.214 -5.192 1.00 96.50 89 VAL A N 1
ATOM 667 C CA . VAL A 1 89 ? 10.126 -6.334 -6.364 1.00 96.50 89 VAL A CA 1
ATOM 668 C C . VAL A 1 89 ? 11.559 -5.865 -6.638 1.00 96.50 89 VAL A C 1
ATOM 670 O O . VAL A 1 89 ? 11.975 -5.861 -7.797 1.00 96.50 89 VAL A O 1
ATOM 673 N N . LEU A 1 90 ? 12.333 -5.520 -5.605 1.00 95.81 90 LEU A N 1
ATOM 674 C CA . LEU A 1 90 ? 13.739 -5.121 -5.746 1.00 95.81 90 LEU A CA 1
ATOM 675 C C . LEU A 1 90 ? 14.631 -6.257 -6.272 1.00 95.81 90 LEU A C 1
ATOM 677 O O . LEU A 1 90 ? 15.613 -5.989 -6.959 1.00 95.81 90 LEU A O 1
ATOM 681 N N . ALA A 1 91 ? 14.274 -7.515 -6.009 1.00 96.06 91 ALA A N 1
ATOM 682 C CA . ALA A 1 91 ? 14.953 -8.687 -6.563 1.00 96.06 91 ALA A CA 1
ATOM 683 C C . ALA A 1 91 ? 14.459 -9.087 -7.974 1.00 96.06 91 ALA A C 1
ATOM 685 O O . ALA A 1 91 ? 15.042 -9.965 -8.617 1.00 96.06 91 ALA A O 1
ATOM 686 N N . SER A 1 92 ? 13.380 -8.471 -8.463 1.00 95.94 92 SER A N 1
ATOM 687 C CA . SER A 1 92 ? 12.682 -8.882 -9.686 1.00 9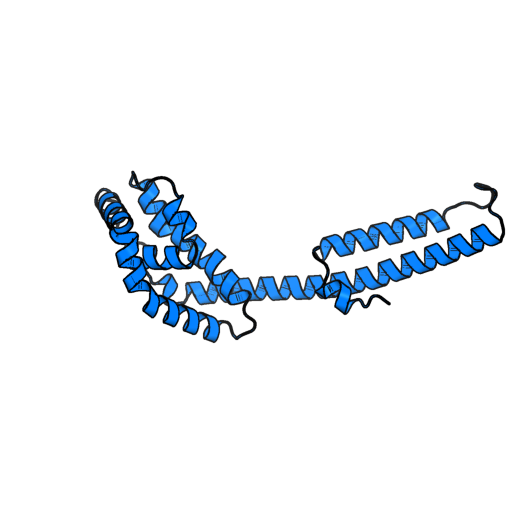5.94 92 SER A CA 1
ATOM 688 C C . SER A 1 92 ? 13.290 -8.322 -10.977 1.00 95.94 92 SER A C 1
ATOM 690 O O . SER A 1 92 ? 14.193 -7.485 -10.969 1.00 95.94 92 SER A O 1
ATOM 692 N N . ASN A 1 93 ? 12.740 -8.744 -12.121 1.00 96.44 93 ASN A N 1
ATOM 693 C CA . ASN A 1 93 ? 13.095 -8.180 -13.425 1.00 96.44 93 ASN A CA 1
ATOM 694 C C . ASN A 1 93 ? 12.714 -6.697 -13.560 1.00 96.44 93 ASN A C 1
ATOM 696 O O . ASN A 1 93 ? 13.411 -5.973 -14.265 1.00 96.44 93 ASN A O 1
ATOM 700 N N . PHE A 1 94 ? 11.694 -6.215 -12.837 1.00 96.62 94 PHE A N 1
ATOM 701 C CA . PHE A 1 94 ? 11.354 -4.790 -12.831 1.00 96.62 94 PHE A CA 1
ATOM 702 C C . PHE A 1 94 ? 12.515 -3.932 -12.319 1.00 96.62 94 PHE A C 1
ATOM 704 O O . PHE A 1 94 ? 12.819 -2.909 -12.916 1.00 96.62 94 PHE A O 1
ATOM 711 N N . ALA A 1 95 ? 13.229 -4.364 -11.275 1.00 95.19 95 ALA A N 1
ATOM 712 C CA . ALA A 1 95 ? 14.378 -3.628 -10.738 1.00 95.19 95 ALA A CA 1
ATOM 713 C C . ALA A 1 95 ? 15.597 -3.611 -11.682 1.00 95.19 95 ALA A C 1
ATOM 715 O O . ALA A 1 95 ? 16.498 -2.778 -11.532 1.00 95.19 95 ALA A O 1
ATOM 716 N N . LYS A 1 96 ? 15.625 -4.530 -12.655 1.00 95.06 96 LYS A N 1
ATOM 717 C CA . LYS A 1 96 ? 16.686 -4.672 -13.661 1.00 95.06 96 LYS A CA 1
ATOM 718 C C . LYS A 1 96 ? 16.421 -3.858 -14.927 1.00 95.06 96 LYS A C 1
ATOM 720 O O . LYS A 1 96 ? 17.272 -3.854 -15.812 1.00 95.06 96 LYS A O 1
ATOM 725 N N . LEU A 1 97 ? 15.285 -3.165 -15.025 1.00 94.56 97 LEU A N 1
ATOM 726 C CA . LEU A 1 97 ? 15.042 -2.240 -16.127 1.00 94.56 97 LEU A CA 1
ATOM 727 C C . LEU A 1 97 ? 16.087 -1.115 -16.075 1.00 94.56 97 LEU A C 1
ATOM 729 O O . LEU A 1 97 ? 16.301 -0.477 -15.040 1.00 94.56 97 LEU A O 1
ATOM 733 N N . ARG A 1 98 ? 16.797 -0.936 -17.189 1.00 89.31 98 ARG A N 1
ATOM 734 C CA . ARG A 1 98 ? 17.874 0.058 -17.346 1.00 89.31 98 ARG A CA 1
ATOM 735 C C . ARG A 1 98 ? 17.711 0.901 -18.606 1.00 89.31 98 ARG A C 1
ATOM 737 O O . ARG A 1 98 ? 18.206 2.023 -18.645 1.00 89.31 98 ARG A O 1
ATOM 744 N N . ALA A 1 99 ? 17.023 0.383 -19.621 1.00 93.56 99 ALA A N 1
ATOM 745 C CA . ALA A 1 99 ? 16.753 1.130 -20.838 1.00 93.56 99 ALA A CA 1
ATOM 746 C C . ALA A 1 99 ? 15.694 2.215 -20.573 1.00 93.56 99 ALA A C 1
ATOM 748 O O . ALA A 1 99 ? 14.715 1.986 -19.861 1.00 93.56 99 ALA A O 1
ATOM 749 N N . VAL A 1 100 ? 15.914 3.420 -21.110 1.00 93.56 100 VAL A N 1
ATOM 750 C CA . VAL A 1 100 ? 15.052 4.590 -20.853 1.00 93.56 100 VAL A CA 1
ATOM 751 C C . VAL A 1 100 ? 13.615 4.333 -21.305 1.00 93.56 100 VAL A C 1
ATOM 753 O O . VAL A 1 100 ? 12.675 4.704 -20.610 1.00 93.56 100 VAL A O 1
ATOM 756 N N . ASP A 1 101 ? 13.440 3.669 -22.442 1.00 95.38 101 ASP A N 1
ATOM 757 C CA . ASP A 1 101 ? 12.140 3.287 -22.986 1.00 95.38 101 ASP A CA 1
ATOM 758 C C . ASP A 1 101 ? 11.401 2.281 -22.086 1.00 95.38 101 ASP A C 1
ATOM 760 O O . ASP A 1 101 ? 10.208 2.451 -21.838 1.00 95.38 101 ASP A O 1
ATOM 764 N N . ASP A 1 102 ? 12.097 1.284 -21.534 1.00 96.25 102 ASP A N 1
ATOM 765 C CA . ASP A 1 102 ? 11.531 0.349 -20.553 1.00 96.25 102 ASP A CA 1
ATOM 766 C C . ASP A 1 102 ? 11.140 1.049 -19.248 1.00 96.25 102 ASP A C 1
ATOM 768 O O . ASP A 1 102 ? 10.081 0.773 -18.684 1.00 96.25 102 ASP A O 1
ATOM 772 N N . VAL A 1 103 ? 11.974 1.978 -18.773 1.00 94.69 103 VAL A N 1
ATOM 773 C CA . VAL A 1 103 ? 11.699 2.766 -17.565 1.00 94.69 103 VAL A CA 1
ATOM 774 C C . VAL A 1 103 ? 10.471 3.651 -17.766 1.00 94.69 103 VAL A C 1
ATOM 776 O O . VAL A 1 103 ? 9.588 3.668 -16.909 1.00 94.69 103 VAL A O 1
ATOM 779 N N . VAL A 1 104 ? 10.367 4.345 -18.903 1.00 94.19 104 VAL A N 1
ATOM 780 C CA . VAL A 1 104 ? 9.185 5.151 -19.245 1.00 94.19 104 VAL A CA 1
ATOM 781 C C . VAL A 1 104 ? 7.942 4.273 -19.343 1.00 94.19 104 VAL A C 1
ATOM 783 O O . VAL A 1 104 ? 6.921 4.610 -18.743 1.00 94.19 104 VAL A O 1
ATOM 786 N N . ALA A 1 105 ? 8.019 3.136 -20.041 1.00 96.19 105 ALA A N 1
ATOM 787 C CA . ALA A 1 105 ? 6.901 2.206 -20.147 1.00 96.19 105 ALA A CA 1
ATOM 788 C C . ALA A 1 105 ? 6.459 1.708 -18.763 1.00 96.19 105 ALA A C 1
ATOM 790 O O . ALA A 1 105 ? 5.266 1.696 -18.466 1.00 96.19 105 ALA A O 1
ATOM 791 N N . PHE A 1 106 ? 7.401 1.366 -17.881 1.00 96.50 106 PHE A N 1
ATOM 792 C CA . PHE A 1 106 ? 7.082 0.927 -16.525 1.00 96.50 106 PHE A CA 1
ATOM 793 C C . PHE A 1 106 ? 6.415 2.037 -15.709 1.00 96.50 106 PHE A C 1
ATOM 795 O O . PHE A 1 106 ? 5.339 1.820 -15.148 1.00 96.50 106 PHE A O 1
ATOM 802 N N . VAL A 1 107 ? 6.996 3.240 -15.689 1.00 94.31 107 VAL A N 1
ATOM 803 C CA . VAL A 1 107 ? 6.405 4.403 -15.007 1.00 94.31 107 VAL A CA 1
ATOM 804 C C . VAL A 1 107 ? 5.004 4.688 -15.554 1.00 94.31 107 VAL A C 1
ATOM 806 O O . VAL A 1 107 ? 4.109 5.010 -14.777 1.00 94.31 107 VAL A O 1
ATOM 809 N N . ALA A 1 108 ? 4.756 4.485 -16.850 1.00 93.44 108 ALA A N 1
ATOM 810 C CA . ALA A 1 108 ? 3.435 4.677 -17.442 1.00 93.44 108 ALA A CA 1
ATOM 811 C C . ALA A 1 108 ? 2.392 3.690 -16.899 1.00 93.44 108 ALA A C 1
ATOM 813 O O . ALA A 1 108 ? 1.232 4.069 -16.738 1.00 93.44 108 ALA A O 1
ATOM 814 N N . THR A 1 109 ? 2.787 2.453 -16.574 1.00 94.31 109 THR A N 1
ATOM 815 C CA . THR A 1 109 ? 1.872 1.479 -15.949 1.00 94.31 109 THR A CA 1
ATOM 816 C C . THR A 1 109 ? 1.495 1.857 -14.519 1.00 94.31 109 THR A C 1
ATOM 818 O O . THR A 1 109 ? 0.375 1.595 -14.095 1.00 94.31 109 THR A O 1
ATOM 821 N N . GLN A 1 110 ? 2.413 2.484 -13.780 1.00 93.25 110 GLN A N 1
ATOM 822 C CA . GLN A 1 110 ? 2.250 2.757 -12.348 1.00 93.25 110 GLN A CA 1
ATOM 823 C C . GLN A 1 110 ? 1.700 4.159 -12.065 1.00 93.25 110 GLN A C 1
ATOM 825 O O . GLN A 1 110 ? 0.957 4.372 -11.111 1.00 93.25 110 GLN A O 1
ATOM 830 N N . ALA A 1 111 ? 2.089 5.130 -12.886 1.00 88.12 111 ALA A N 1
ATOM 831 C CA . ALA A 1 111 ? 1.898 6.549 -12.640 1.00 88.12 111 ALA A CA 1
ATOM 832 C C . ALA A 1 111 ? 1.803 7.332 -13.963 1.00 88.12 111 ALA A C 1
ATOM 834 O O . ALA A 1 111 ? 2.499 8.327 -14.164 1.00 88.12 111 ALA A O 1
ATOM 835 N N . SER A 1 112 ? 0.916 6.911 -14.872 1.00 86.44 112 SER A N 1
ATOM 836 C CA . SER A 1 112 ? 0.695 7.568 -16.176 1.00 86.44 112 SER A CA 1
ATOM 837 C C . SER A 1 112 ? 0.465 9.080 -16.069 1.00 86.44 112 SER A C 1
ATOM 839 O O . SER A 1 112 ? 0.982 9.848 -16.882 1.00 86.44 112 SER A O 1
ATOM 841 N N . TYR A 1 113 ? -0.248 9.516 -15.026 1.00 83.81 113 TYR A N 1
ATOM 842 C CA . TYR A 1 113 ? -0.487 10.929 -14.745 1.00 83.81 113 TYR A CA 1
ATOM 843 C C . TYR A 1 113 ? 0.813 11.698 -14.481 1.00 83.81 113 TYR A C 1
ATOM 845 O O . TYR A 1 113 ? 0.929 12.838 -14.922 1.00 83.81 113 TYR A O 1
ATOM 853 N N . GLN A 1 114 ? 1.814 11.081 -13.843 1.00 80.56 114 GLN A N 1
ATOM 854 C CA . GLN A 1 114 ? 3.102 11.729 -13.590 1.00 80.56 114 GLN A CA 1
ATOM 855 C C . GLN A 1 114 ? 3.888 11.943 -14.877 1.00 80.56 114 GLN A C 1
ATOM 857 O O . GLN A 1 114 ? 4.559 12.954 -14.996 1.00 80.56 114 GLN A O 1
ATOM 862 N N . ILE A 1 115 ? 3.740 11.091 -15.891 1.00 79.94 115 ILE A N 1
ATOM 863 C CA . ILE A 1 115 ? 4.359 11.353 -17.201 1.00 79.94 115 ILE A CA 1
ATOM 864 C C . ILE A 1 115 ? 3.709 12.567 -17.875 1.00 79.94 115 ILE A C 1
ATOM 866 O O . ILE A 1 115 ? 4.389 13.377 -18.495 1.00 79.94 115 ILE A O 1
ATOM 870 N N . THR A 1 116 ? 2.392 12.718 -17.728 1.00 72.44 116 THR A N 1
ATOM 871 C CA . THR A 1 116 ? 1.643 13.824 -18.344 1.00 72.44 116 THR A CA 1
ATOM 872 C C . THR A 1 116 ? 1.690 15.140 -17.558 1.00 72.44 116 THR A C 1
ATOM 874 O O . THR A 1 116 ? 1.451 16.190 -18.146 1.00 72.44 116 THR A O 1
ATOM 877 N N . GLN A 1 117 ? 1.958 15.094 -16.246 1.00 66.81 117 GLN A N 1
ATOM 878 C CA . GLN A 1 117 ? 1.876 16.240 -15.324 1.00 66.81 117 GLN A CA 1
ATOM 879 C C . GLN A 1 117 ? 3.209 16.608 -14.648 1.00 66.81 117 GLN A C 1
ATOM 881 O O . GLN A 1 117 ? 3.275 17.646 -13.993 1.00 66.81 117 GLN A O 1
ATOM 886 N N . SER A 1 118 ? 4.259 15.784 -14.766 1.00 57.84 118 SER A N 1
ATOM 887 C CA . SER A 1 118 ? 5.605 16.118 -14.272 1.00 57.84 118 SER A CA 1
ATOM 888 C C . SER A 1 118 ? 6.098 17.419 -14.920 1.00 57.84 118 SER A C 1
ATOM 890 O O . SER A 1 118 ? 5.702 17.703 -16.057 1.00 57.84 118 SER A O 1
ATOM 892 N N . PRO A 1 119 ? 6.968 18.212 -14.252 1.00 55.12 119 PRO A N 1
ATOM 893 C CA . PRO A 1 119 ? 7.674 19.301 -14.921 1.00 55.12 119 PRO A CA 1
ATOM 894 C C . PRO A 1 119 ? 8.217 18.800 -16.258 1.00 55.12 119 PRO A C 1
ATOM 896 O O . PRO A 1 119 ? 8.697 17.661 -16.338 1.00 55.12 119 PRO A O 1
ATOM 899 N N . ARG A 1 120 ? 8.078 19.631 -17.303 1.00 67.19 120 ARG A N 1
ATOM 900 C CA . ARG A 1 120 ? 8.642 19.352 -18.627 1.00 67.19 120 ARG A CA 1
ATOM 901 C C . ARG A 1 120 ? 10.049 18.806 -18.420 1.00 67.19 120 ARG A C 1
ATOM 903 O O . ARG A 1 120 ? 10.829 19.383 -17.670 1.00 67.19 120 ARG A O 1
ATOM 910 N N . ILE A 1 121 ? 10.349 17.679 -19.053 1.00 79.06 121 ILE A N 1
ATOM 911 C CA . ILE A 1 121 ? 11.709 17.152 -19.091 1.00 79.06 121 ILE A CA 1
ATOM 912 C C . ILE A 1 121 ? 12.483 18.134 -19.965 1.00 79.06 121 ILE A C 1
ATOM 914 O O . ILE A 1 121 ? 12.486 18.018 -21.183 1.00 79.06 121 ILE A O 1
ATOM 918 N N . ASP A 1 122 ? 13.006 19.183 -19.345 1.00 83.69 122 ASP A N 1
ATOM 919 C CA . ASP A 1 122 ? 13.593 20.345 -20.013 1.00 83.69 122 ASP A CA 1
ATOM 920 C C . ASP A 1 122 ? 15.063 20.547 -19.633 1.00 83.69 122 ASP A C 1
ATOM 922 O O . ASP A 1 122 ? 15.735 21.430 -20.166 1.00 83.69 122 ASP A O 1
ATOM 926 N N . ASN A 1 123 ? 15.574 19.707 -18.729 1.00 84.94 123 ASN A N 1
ATOM 927 C CA . ASN A 1 123 ? 16.949 19.728 -18.275 1.00 84.94 123 ASN A CA 1
ATOM 928 C C . ASN A 1 123 ? 17.417 18.347 -17.776 1.00 84.94 123 ASN A C 1
ATOM 930 O O . ASN A 1 123 ? 16.633 17.420 -17.552 1.00 84.94 123 ASN A O 1
ATOM 934 N N . VAL A 1 124 ? 18.731 18.233 -17.564 1.00 86.00 124 VAL A N 1
ATOM 935 C CA . VAL A 1 124 ? 19.410 17.016 -17.088 1.00 86.00 124 VAL A CA 1
ATOM 936 C C . VAL A 1 124 ? 18.887 16.545 -15.728 1.00 86.00 124 VAL A C 1
ATOM 938 O O . VAL A 1 124 ? 18.707 15.345 -15.520 1.00 86.00 124 VAL A O 1
ATOM 941 N N . TYR A 1 125 ? 18.624 17.461 -14.793 1.00 85.50 125 TYR A N 1
ATOM 942 C CA . TYR A 1 125 ? 18.141 17.104 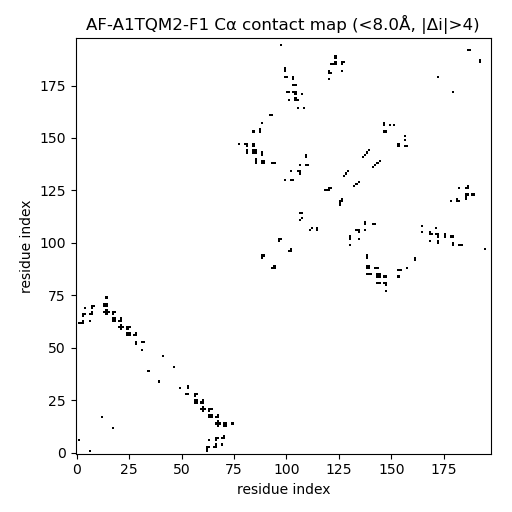-13.457 1.00 85.50 125 TYR A CA 1
ATOM 943 C C . TYR A 1 125 ? 16.755 16.464 -13.518 1.00 85.50 125 TYR A C 1
ATOM 945 O O . TYR A 1 125 ? 16.540 15.434 -12.884 1.00 85.50 125 TYR A O 1
ATOM 953 N N . A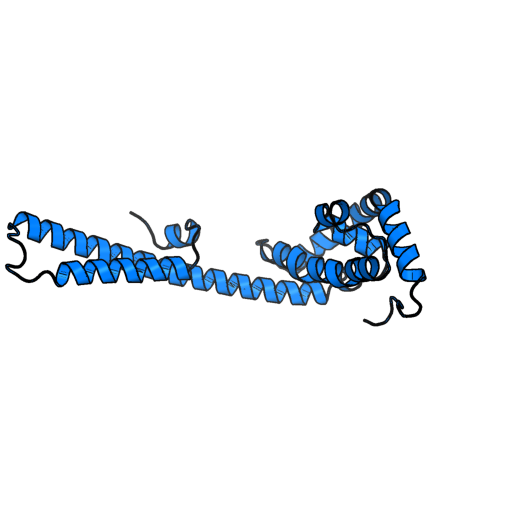LA A 1 126 ? 15.845 17.021 -14.322 1.00 86.81 126 ALA A N 1
ATOM 954 C CA . ALA A 1 126 ? 14.518 16.458 -14.550 1.00 86.81 126 ALA A CA 1
ATOM 955 C C . ALA A 1 126 ? 14.609 15.058 -15.175 1.00 86.81 126 ALA A C 1
ATOM 957 O O . ALA A 1 126 ? 13.926 14.133 -14.734 1.00 86.81 126 ALA A O 1
ATOM 958 N N . ALA A 1 127 ? 15.516 14.872 -16.139 1.00 88.19 127 ALA A N 1
ATOM 959 C CA . ALA A 1 127 ? 15.734 13.571 -16.756 1.00 88.19 127 ALA A CA 1
ATOM 960 C C . ALA A 1 127 ? 16.279 12.531 -15.760 1.00 88.19 127 ALA A C 1
ATOM 962 O O . ALA A 1 127 ? 15.766 11.413 -15.698 1.00 88.19 127 ALA A O 1
ATOM 963 N N . ARG A 1 128 ? 17.259 12.902 -14.922 1.00 87.12 128 ARG A N 1
ATOM 964 C CA . ARG A 1 128 ? 17.804 12.032 -13.863 1.00 87.12 128 ARG A CA 1
ATOM 965 C C . ARG A 1 128 ? 16.769 11.688 -12.800 1.00 87.12 128 ARG A C 1
ATOM 967 O O . ARG A 1 128 ? 16.685 10.531 -12.392 1.00 87.12 128 ARG A O 1
ATOM 974 N N . TYR A 1 129 ? 15.988 12.674 -12.369 1.00 88.31 129 TYR A N 1
ATOM 975 C CA . TYR A 1 129 ? 14.894 12.461 -11.430 1.00 88.31 129 TYR A CA 1
ATOM 976 C C . TYR A 1 129 ? 13.905 11.430 -11.980 1.00 88.31 129 TYR A C 1
ATOM 978 O O . TYR A 1 129 ? 13.553 10.487 -11.277 1.00 88.31 129 TYR A O 1
ATOM 986 N N . PHE A 1 130 ? 13.524 11.548 -13.255 1.00 90.56 130 PHE A N 1
ATOM 987 C CA . PHE A 1 130 ? 12.596 10.614 -13.885 1.00 90.56 130 PHE A CA 1
ATOM 988 C C . PHE A 1 130 ? 13.132 9.173 -13.875 1.00 90.56 130 PHE A C 1
ATOM 990 O O . PHE A 1 130 ? 12.483 8.263 -13.356 1.00 90.56 130 PHE A O 1
ATOM 997 N N . VAL A 1 131 ? 14.329 8.952 -14.428 1.00 89.44 131 VAL A N 1
ATOM 998 C CA . VAL A 1 131 ? 14.836 7.584 -14.642 1.00 89.44 131 VAL A CA 1
ATOM 999 C C . VAL A 1 131 ? 15.338 6.901 -13.372 1.00 89.44 131 VAL A C 1
ATOM 1001 O O . VAL A 1 131 ? 15.443 5.678 -13.348 1.00 89.44 131 VAL A O 1
ATOM 1004 N N . ARG A 1 132 ? 15.648 7.662 -12.316 1.00 87.56 132 ARG A N 1
ATOM 1005 C CA . ARG A 1 132 ? 16.151 7.117 -11.049 1.00 87.56 132 ARG A CA 1
ATOM 1006 C C . ARG A 1 132 ? 15.121 7.208 -9.935 1.00 87.56 132 ARG A C 1
ATOM 1008 O O . ARG A 1 132 ? 14.725 6.188 -9.377 1.00 87.56 132 ARG A O 1
ATOM 1015 N N . ASP A 1 133 ? 14.710 8.424 -9.602 1.00 89.69 133 ASP A N 1
ATOM 1016 C CA . ASP A 1 133 ? 13.950 8.690 -8.384 1.00 89.69 133 ASP A CA 1
ATOM 1017 C C . ASP A 1 133 ? 12.474 8.331 -8.594 1.00 89.69 133 ASP A C 1
ATOM 1019 O O . ASP A 1 133 ? 11.926 7.533 -7.837 1.00 89.69 133 ASP A O 1
ATOM 1023 N N . LEU A 1 134 ? 11.849 8.814 -9.673 1.00 90.56 134 LEU A N 1
ATOM 1024 C CA . LEU A 1 134 ? 10.468 8.461 -10.010 1.00 90.56 134 LEU A CA 1
ATOM 1025 C C . LEU A 1 134 ? 10.322 6.969 -10.325 1.00 90.56 134 LEU A C 1
ATOM 1027 O O . LEU A 1 134 ? 9.395 6.323 -9.833 1.00 90.56 134 LEU A O 1
ATOM 1031 N N . PHE A 1 135 ? 11.254 6.403 -11.093 1.00 93.06 135 PHE A N 1
ATOM 1032 C CA . PHE A 1 135 ? 11.316 4.961 -11.324 1.00 93.06 135 PHE A CA 1
ATOM 1033 C C . PHE A 1 135 ? 11.379 4.173 -10.004 1.00 93.06 135 PHE A C 1
ATOM 1035 O O . PHE A 1 135 ? 10.548 3.295 -9.768 1.00 93.06 135 PHE A O 1
ATOM 1042 N N . GLY A 1 136 ? 12.306 4.531 -9.108 1.00 93.00 136 GLY A N 1
ATOM 1043 C CA . GLY A 1 136 ? 12.461 3.891 -7.801 1.00 93.00 136 GLY A CA 1
ATOM 1044 C C . GLY A 1 136 ? 11.229 4.036 -6.902 1.00 93.00 136 GLY A C 1
ATOM 1045 O O . GLY A 1 136 ? 10.843 3.081 -6.225 1.00 93.00 136 GLY A O 1
ATOM 1046 N N . ILE A 1 137 ? 10.558 5.191 -6.931 1.00 92.56 137 ILE A N 1
ATOM 1047 C CA . ILE A 1 137 ? 9.283 5.422 -6.238 1.00 92.56 137 ILE A CA 1
ATOM 1048 C C . ILE A 1 137 ? 8.204 4.497 -6.813 1.00 92.56 137 ILE A C 1
ATOM 1050 O O . ILE A 1 137 ? 7.571 3.754 -6.060 1.00 92.56 137 ILE A O 1
ATOM 1054 N N . CYS A 1 138 ? 8.017 4.466 -8.135 1.00 94.56 138 CYS A N 1
ATOM 1055 C CA . CYS A 1 138 ? 7.041 3.582 -8.781 1.00 94.56 138 CYS A CA 1
ATOM 1056 C C . CYS A 1 138 ? 7.284 2.113 -8.417 1.00 94.56 138 CYS A C 1
ATOM 1058 O O . CYS A 1 138 ? 6.343 1.395 -8.084 1.00 94.56 138 CYS A O 1
ATOM 1060 N N . LEU A 1 139 ? 8.549 1.697 -8.387 1.00 94.31 139 LEU A N 1
ATOM 1061 C CA . LEU A 1 139 ? 8.962 0.347 -8.031 1.00 94.31 139 LEU A CA 1
ATOM 1062 C C . LEU A 1 139 ? 8.649 0.006 -6.558 1.00 94.31 139 LEU A C 1
ATOM 1064 O O . LEU A 1 139 ? 7.978 -0.981 -6.264 1.00 94.31 139 LEU A O 1
ATOM 1068 N N . THR A 1 140 ? 9.106 0.835 -5.618 1.00 92.50 140 THR A N 1
ATOM 1069 C CA . THR A 1 140 ? 9.101 0.514 -4.174 1.00 92.50 140 THR A CA 1
ATOM 1070 C C . THR A 1 140 ? 7.837 0.943 -3.431 1.00 92.50 140 THR A C 1
ATOM 1072 O O . THR A 1 140 ? 7.515 0.392 -2.374 1.00 92.50 140 THR A O 1
ATOM 1075 N N . THR A 1 141 ? 7.093 1.916 -3.957 1.00 90.94 141 THR A N 1
ATOM 1076 C CA . THR A 1 141 ? 5.833 2.367 -3.349 1.00 90.94 141 THR A CA 1
ATOM 1077 C C . THR A 1 141 ? 4.616 1.955 -4.149 1.00 90.94 141 THR A C 1
ATOM 1079 O O . THR A 1 141 ? 3.710 1.379 -3.551 1.00 90.94 141 THR A O 1
ATOM 1082 N N . SER A 1 142 ? 4.580 2.180 -5.463 1.00 93.50 142 SER A N 1
ATOM 1083 C CA . SER A 1 142 ? 3.368 1.897 -6.245 1.00 93.50 142 SER A CA 1
ATOM 1084 C C . SER A 1 142 ? 3.192 0.397 -6.476 1.00 93.50 142 SER A C 1
ATOM 1086 O O . SER A 1 142 ? 2.272 -0.196 -5.905 1.00 93.50 142 SER A O 1
ATOM 1088 N N . LEU A 1 143 ? 4.134 -0.237 -7.182 1.00 95.62 143 LEU A N 1
ATOM 1089 C CA . LEU A 1 143 ? 4.048 -1.652 -7.545 1.00 95.62 143 LEU A CA 1
ATOM 1090 C C . LEU A 1 143 ? 4.028 -2.557 -6.308 1.00 95.62 143 LEU A C 1
ATOM 1092 O O . LEU A 1 143 ? 3.164 -3.422 -6.183 1.00 95.62 143 LEU A O 1
ATOM 1096 N N . ALA A 1 144 ? 4.934 -2.339 -5.350 1.00 95.19 144 ALA A N 1
ATOM 1097 C CA . ALA A 1 144 ? 4.984 -3.160 -4.140 1.00 95.19 144 ALA A CA 1
ATOM 1098 C C . ALA A 1 144 ? 3.681 -3.085 -3.318 1.00 95.19 144 ALA A C 1
ATOM 1100 O O . ALA A 1 144 ? 3.181 -4.110 -2.853 1.00 95.19 144 ALA A O 1
ATOM 1101 N N . SER A 1 145 ? 3.087 -1.892 -3.174 1.00 93.31 145 SER A N 1
ATOM 1102 C CA . SER A 1 145 ? 1.815 -1.736 -2.449 1.00 93.31 145 SER A CA 1
ATOM 1103 C C . SER A 1 145 ? 0.631 -2.299 -3.228 1.00 93.31 145 SER A C 1
ATOM 1105 O O . SER A 1 145 ? -0.359 -2.715 -2.627 1.00 93.31 145 SER A O 1
ATOM 1107 N N . GLU A 1 146 ? 0.683 -2.271 -4.557 1.00 93.50 146 GLU A N 1
ATOM 1108 C CA . GLU A 1 146 ? -0.320 -2.901 -5.408 1.00 93.50 146 GLU A CA 1
ATOM 1109 C C . GLU A 1 146 ? -0.277 -4.429 -5.276 1.00 93.50 146 GLU A C 1
ATOM 1111 O O . GLU A 1 146 ? -1.307 -5.044 -5.003 1.00 93.50 146 GLU A O 1
ATOM 1116 N N . ILE A 1 147 ? 0.913 -5.029 -5.370 1.00 95.00 147 ILE A N 1
ATOM 1117 C CA . ILE A 1 147 ? 1.122 -6.472 -5.191 1.00 95.00 147 ILE A CA 1
ATOM 1118 C C . ILE A 1 147 ? 0.676 -6.907 -3.790 1.00 95.00 147 ILE A C 1
ATOM 1120 O O . ILE A 1 147 ? -0.056 -7.885 -3.640 1.00 95.00 147 ILE A O 1
ATOM 1124 N N . ALA A 1 148 ? 1.059 -6.161 -2.751 1.00 94.56 148 ALA A N 1
ATOM 1125 C CA . ALA A 1 148 ? 0.708 -6.491 -1.372 1.00 94.56 148 ALA A CA 1
ATOM 1126 C C . ALA A 1 148 ? -0.805 -6.442 -1.094 1.00 94.56 148 ALA A C 1
ATOM 1128 O O . ALA A 1 148 ? -1.280 -7.156 -0.207 1.00 94.56 148 ALA A O 1
ATOM 1129 N N . ARG A 1 149 ? -1.565 -5.630 -1.844 1.00 91.62 149 ARG A N 1
ATOM 1130 C CA . ARG A 1 149 ? -3.031 -5.545 -1.742 1.00 91.62 149 ARG A CA 1
ATOM 1131 C C . ARG A 1 149 ? -3.748 -6.755 -2.336 1.00 91.62 149 ARG A C 1
ATOM 1133 O O . ARG A 1 149 ? -4.881 -7.020 -1.942 1.00 91.62 149 ARG A O 1
ATOM 1140 N N . GLN A 1 150 ? -3.115 -7.487 -3.251 1.00 92.50 150 GLN A N 1
ATOM 1141 C CA . GLN A 1 150 ? -3.729 -8.668 -3.847 1.00 92.50 150 GLN A CA 1
ATOM 1142 C C . GLN A 1 150 ? -3.760 -9.832 -2.846 1.00 92.50 150 GLN A C 1
ATOM 1144 O O . GLN A 1 150 ? -2.783 -10.042 -2.119 1.00 92.50 150 GLN A O 1
ATOM 1149 N N . PRO A 1 151 ? -4.853 -10.616 -2.802 1.00 88.56 151 PRO A N 1
ATOM 1150 C CA . PRO A 1 151 ? -4.967 -11.763 -1.900 1.00 88.56 151 PRO A CA 1
ATOM 1151 C C . PRO A 1 151 ? -4.083 -12.949 -2.323 1.00 88.56 151 PRO A C 1
ATOM 1153 O O . PRO A 1 151 ? -3.761 -13.799 -1.496 1.00 88.56 151 PRO A O 1
ATOM 1156 N N . ALA A 1 152 ? -3.678 -13.012 -3.595 1.00 93.75 152 ALA A N 1
ATOM 1157 C CA . ALA A 1 152 ? -2.849 -14.082 -4.147 1.00 93.75 152 ALA A CA 1
ATOM 1158 C C . ALA A 1 152 ? -1.401 -14.046 -3.611 1.00 93.75 152 ALA A C 1
ATOM 1160 O O . ALA A 1 152 ? -0.959 -13.023 -3.087 1.00 93.75 152 ALA A O 1
ATOM 1161 N N . PRO A 1 153 ? -0.612 -15.129 -3.721 1.00 96.00 153 PRO A N 1
ATOM 1162 C CA . PRO A 1 153 ? 0.799 -15.105 -3.333 1.00 96.00 153 PRO A CA 1
ATOM 1163 C C . PRO A 1 153 ? 1.588 -13.992 -4.046 1.00 96.00 153 PRO A C 1
ATOM 1165 O O . PRO A 1 153 ? 1.335 -13.689 -5.215 1.00 96.00 153 PRO A O 1
ATOM 1168 N N . LEU A 1 154 ? 2.556 -13.387 -3.342 1.00 96.44 154 LEU A N 1
ATOM 1169 C CA . LEU A 1 154 ? 3.313 -12.234 -3.856 1.00 96.44 154 LEU A CA 1
ATOM 1170 C C . LEU A 1 154 ? 4.057 -12.565 -5.159 1.00 96.44 154 LEU A C 1
ATOM 1172 O O . LEU A 1 154 ? 4.023 -11.768 -6.089 1.00 96.44 154 LEU A O 1
ATOM 1176 N N . HIS A 1 155 ? 4.665 -13.753 -5.245 1.00 96.06 155 HIS A N 1
ATOM 1177 C CA . HIS A 1 155 ? 5.393 -14.209 -6.433 1.00 96.06 155 HIS A CA 1
ATOM 1178 C C . HIS A 1 155 ? 4.474 -14.391 -7.646 1.00 96.06 155 HIS A C 1
ATOM 1180 O O . HIS A 1 155 ? 4.765 -13.837 -8.697 1.00 96.06 155 HIS A O 1
ATOM 1186 N N . VAL A 1 156 ? 3.324 -15.057 -7.482 1.00 96.94 156 VAL A N 1
ATOM 1187 C CA . VAL A 1 156 ? 2.339 -15.234 -8.566 1.00 96.94 156 VAL A CA 1
ATOM 1188 C C . VAL A 1 156 ? 1.847 -13.882 -9.076 1.00 96.94 156 VAL A C 1
ATOM 1190 O O . VAL A 1 156 ? 1.756 -13.651 -10.277 1.00 96.94 156 VAL A O 1
ATOM 1193 N N . THR A 1 157 ? 1.552 -12.963 -8.154 1.00 96.56 157 THR A N 1
ATOM 1194 C CA . THR A 1 157 ? 1.089 -11.619 -8.515 1.00 96.56 157 THR A CA 1
ATOM 1195 C C . THR A 1 157 ? 2.176 -10.849 -9.266 1.00 96.56 157 THR A C 1
ATOM 1197 O O . THR A 1 157 ? 1.888 -10.197 -10.265 1.00 96.56 157 THR A O 1
ATOM 1200 N N . LEU A 1 158 ? 3.431 -10.939 -8.818 1.00 97.12 158 LEU A N 1
ATOM 1201 C CA . LEU A 1 158 ? 4.569 -10.304 -9.477 1.00 97.12 158 LEU A CA 1
ATOM 1202 C C . LEU A 1 158 ? 4.811 -10.865 -10.886 1.00 97.12 158 LEU A C 1
ATOM 1204 O O . LEU A 1 158 ? 5.034 -10.088 -11.811 1.00 97.12 158 LEU A O 1
ATOM 1208 N N . GLU A 1 159 ? 4.753 -12.187 -11.059 1.00 97.06 159 GLU A N 1
ATOM 1209 C CA . GLU A 1 159 ? 4.902 -12.849 -12.362 1.00 97.06 159 GLU A CA 1
ATOM 1210 C C . GLU A 1 159 ? 3.803 -12.427 -13.338 1.00 97.06 159 GLU A C 1
ATOM 1212 O O . GLU A 1 159 ? 4.095 -12.093 -14.486 1.00 97.06 159 GLU A O 1
ATOM 1217 N N . LEU A 1 160 ? 2.553 -12.357 -12.868 1.00 96.44 160 LEU A N 1
ATOM 1218 C CA . LEU A 1 160 ? 1.434 -11.863 -13.668 1.00 96.44 160 LEU A CA 1
ATOM 1219 C C . LEU A 1 160 ? 1.662 -10.410 -14.103 1.00 96.44 160 LEU A C 1
ATOM 1221 O O . LEU A 1 160 ? 1.539 -10.099 -15.285 1.00 96.44 160 LEU A O 1
ATOM 1225 N N . ARG A 1 161 ? 2.055 -9.531 -13.171 1.00 96.56 161 ARG A N 1
ATOM 1226 C CA . ARG A 1 161 ? 2.357 -8.125 -13.488 1.00 96.56 161 ARG A CA 1
ATOM 1227 C C . ARG A 1 161 ? 3.508 -7.992 -14.473 1.00 96.56 161 ARG A C 1
ATOM 1229 O O . ARG A 1 161 ? 3.468 -7.124 -15.340 1.00 96.56 161 ARG A O 1
ATOM 1236 N N . TRP A 1 162 ? 4.519 -8.848 -14.367 1.00 97.62 162 TRP A N 1
ATOM 1237 C CA . TRP A 1 162 ? 5.617 -8.880 -15.325 1.00 97.62 162 TRP A CA 1
ATOM 1238 C C . TRP A 1 162 ? 5.139 -9.286 -16.723 1.00 97.62 162 TRP A C 1
ATOM 1240 O O . TRP A 1 162 ? 5.475 -8.618 -17.698 1.00 97.62 162 TRP A O 1
ATOM 1250 N N . ALA A 1 163 ? 4.310 -10.326 -16.831 1.00 97.62 163 ALA A N 1
ATOM 1251 C CA . ALA A 1 163 ? 3.742 -10.752 -18.109 1.00 97.62 163 ALA A CA 1
ATOM 1252 C C . ALA A 1 163 ? 2.860 -9.662 -18.745 1.00 97.62 163 ALA A C 1
ATOM 1254 O O . ALA A 1 163 ? 3.008 -9.356 -19.927 1.00 97.62 163 ALA A O 1
ATOM 1255 N N . GLU A 1 164 ? 1.991 -9.023 -17.959 1.00 97.06 164 GLU A N 1
ATOM 1256 C CA . GLU A 1 164 ? 1.164 -7.899 -18.415 1.00 97.06 164 GLU A CA 1
ATOM 1257 C C . GLU A 1 164 ? 2.012 -6.713 -18.888 1.00 97.06 164 GLU A C 1
ATOM 1259 O O . GLU A 1 164 ? 1.721 -6.120 -19.929 1.00 97.06 164 GLU A O 1
ATOM 1264 N N . PHE A 1 165 ? 3.086 -6.391 -18.157 1.00 97.69 165 PHE A N 1
ATOM 1265 C CA . PHE A 1 165 ? 4.030 -5.353 -18.554 1.00 97.69 165 PHE A CA 1
ATOM 1266 C C . PHE A 1 165 ? 4.666 -5.669 -19.908 1.00 97.69 165 PHE A C 1
ATOM 1268 O O . PHE A 1 165 ? 4.646 -4.813 -20.786 1.00 97.69 165 PHE A O 1
ATOM 1275 N N . LEU A 1 166 ? 5.169 -6.890 -20.117 1.00 97.38 166 LEU A N 1
ATOM 1276 C CA . LEU A 1 166 ? 5.776 -7.281 -21.393 1.00 97.38 166 LEU A CA 1
ATOM 1277 C C . LEU A 1 166 ? 4.794 -7.165 -22.567 1.00 97.38 166 LEU A C 1
ATOM 1279 O O . LEU A 1 166 ? 5.181 -6.709 -23.642 1.00 97.38 166 LEU A O 1
ATOM 1283 N N . CYS A 1 167 ? 3.527 -7.524 -22.358 1.00 97.50 167 CYS A N 1
ATOM 1284 C CA . CYS A 1 167 ? 2.487 -7.388 -23.377 1.00 97.50 167 CYS A CA 1
ATOM 1285 C C . CYS A 1 167 ? 2.149 -5.921 -23.688 1.00 97.50 167 CYS A C 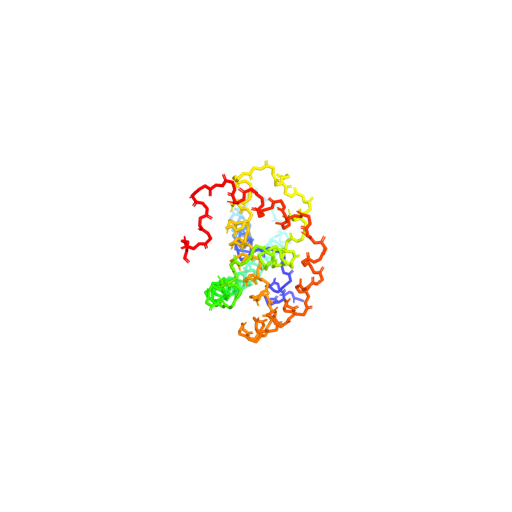1
ATOM 1287 O O . CYS A 1 167 ? 1.941 -5.569 -24.848 1.00 97.50 167 CYS A O 1
ATOM 1289 N N . GLY A 1 168 ? 2.070 -5.062 -22.667 1.00 96.31 168 GLY A N 1
ATOM 1290 C CA . GLY A 1 168 ? 1.665 -3.660 -22.818 1.00 96.31 168 GLY A CA 1
ATOM 1291 C C . GLY A 1 168 ? 2.801 -2.694 -23.168 1.00 96.31 168 GLY A C 1
ATOM 1292 O O . GLY A 1 168 ? 2.547 -1.628 -23.734 1.00 96.31 168 GLY A O 1
ATOM 1293 N N . ALA A 1 169 ? 4.048 -3.046 -22.849 1.00 96.44 169 ALA A N 1
ATOM 1294 C CA . ALA A 1 169 ? 5.203 -2.166 -22.985 1.00 96.44 169 ALA A CA 1
ATOM 1295 C C . ALA A 1 169 ? 5.398 -1.612 -24.407 1.00 96.44 169 ALA A C 1
ATOM 1297 O O . ALA A 1 169 ? 5.612 -0.405 -24.504 1.00 96.44 169 ALA A O 1
ATOM 1298 N N . PRO A 1 170 ? 5.275 -2.391 -25.505 1.00 97.62 170 PRO A N 1
ATOM 1299 C CA . PRO A 1 170 ? 5.463 -1.857 -26.857 1.00 97.62 170 PRO A CA 1
ATOM 1300 C C . PRO A 1 170 ? 4.541 -0.670 -27.166 1.00 97.62 170 PRO A C 1
ATOM 1302 O O . PRO A 1 170 ? 5.011 0.401 -27.537 1.00 97.62 170 PRO A O 1
ATOM 1305 N N . ALA A 1 171 ? 3.242 -0.808 -26.887 1.00 97.12 171 ALA A N 1
ATOM 1306 C CA . ALA A 1 171 ? 2.269 0.258 -27.126 1.00 97.12 171 ALA A CA 1
ATOM 1307 C C . ALA A 1 171 ? 2.529 1.501 -26.255 1.00 97.12 171 ALA A C 1
ATOM 1309 O O . ALA A 1 171 ? 2.276 2.632 -26.674 1.00 97.12 171 ALA A O 1
ATOM 1310 N N . LEU A 1 172 ? 3.038 1.310 -25.033 1.00 95.44 172 LEU A N 1
ATOM 1311 C CA . LEU A 1 172 ? 3.420 2.419 -24.156 1.00 95.44 172 LEU A CA 1
ATOM 1312 C C . LEU A 1 172 ? 4.670 3.139 -24.671 1.00 95.44 172 LEU A C 1
ATOM 1314 O O . LEU A 1 172 ? 4.706 4.368 -24.642 1.00 95.44 172 LEU A O 1
ATOM 1318 N N . LYS A 1 173 ? 5.664 2.406 -25.179 1.00 95.62 173 LYS A N 1
ATOM 1319 C CA . LYS A 1 173 ? 6.863 2.997 -25.787 1.00 95.62 173 LYS A CA 1
ATOM 1320 C C . LYS A 1 173 ? 6.502 3.862 -26.991 1.00 95.62 173 LYS A C 1
ATOM 1322 O O . LYS A 1 173 ? 6.954 5.002 -27.062 1.00 95.62 173 LYS A O 1
ATOM 1327 N N . ASP A 1 174 ? 5.614 3.377 -27.856 1.00 95.69 174 ASP A N 1
ATOM 1328 C CA . ASP A 1 174 ? 5.124 4.146 -29.005 1.00 95.69 174 ASP A CA 1
ATOM 1329 C C . ASP A 1 174 ? 4.380 5.410 -28.558 1.00 95.69 174 ASP A C 1
ATOM 1331 O O . ASP A 1 174 ? 4.647 6.515 -29.036 1.00 95.69 174 ASP A O 1
ATOM 1335 N N . ARG A 1 175 ? 3.483 5.276 -27.572 1.00 93.94 175 ARG A N 1
ATOM 1336 C CA . ARG A 1 175 ? 2.698 6.397 -27.038 1.00 93.94 175 ARG A CA 1
ATOM 1337 C C . ARG A 1 175 ? 3.566 7.503 -26.433 1.00 93.94 175 ARG A C 1
ATOM 1339 O O . ARG A 1 175 ? 3.201 8.674 -26.529 1.00 93.94 175 ARG A O 1
ATOM 1346 N N . TYR A 1 176 ? 4.676 7.145 -25.792 1.00 92.25 176 TYR A N 1
ATOM 1347 C CA . TYR A 1 176 ? 5.555 8.076 -25.079 1.00 92.25 176 TYR A CA 1
ATOM 1348 C C . TYR A 1 176 ? 6.895 8.321 -25.797 1.00 92.25 176 TYR A C 1
ATOM 1350 O O . TYR A 1 176 ? 7.853 8.782 -25.174 1.00 92.25 176 TYR A O 1
ATOM 1358 N N . ALA A 1 177 ? 6.966 8.087 -27.112 1.00 93.12 177 ALA A N 1
ATOM 1359 C CA . ALA A 1 177 ? 8.189 8.225 -27.910 1.00 93.12 177 ALA A CA 1
ATOM 1360 C C . ALA A 1 177 ? 8.859 9.610 -27.803 1.00 93.12 177 ALA A C 1
ATOM 1362 O O . ALA A 1 177 ? 10.088 9.706 -27.748 1.00 93.12 177 ALA A O 1
ATOM 1363 N N . VAL A 1 178 ? 8.070 10.689 -27.718 1.00 90.75 178 VAL A N 1
ATOM 1364 C CA . VAL A 1 178 ? 8.590 12.058 -27.532 1.00 90.75 178 VAL A CA 1
ATOM 1365 C C . VAL A 1 178 ? 9.284 12.197 -26.176 1.00 90.75 178 VAL A C 1
ATOM 1367 O O . VAL A 1 178 ? 10.429 12.633 -26.114 1.00 90.75 178 VAL A O 1
ATOM 1370 N N . THR A 1 179 ? 8.637 11.745 -25.099 1.00 90.25 179 THR A N 1
ATOM 1371 C CA . THR A 1 179 ? 9.201 11.752 -23.741 1.00 90.25 179 THR A CA 1
ATOM 1372 C C . THR A 1 179 ? 10.490 10.936 -23.666 1.00 90.25 179 THR A C 1
ATOM 1374 O O . THR A 1 179 ? 11.468 11.380 -23.069 1.00 90.25 179 THR A O 1
ATOM 1377 N N . ILE A 1 180 ? 10.510 9.759 -24.299 1.00 92.50 180 ILE A N 1
ATOM 1378 C CA . ILE A 1 180 ? 11.702 8.907 -24.392 1.00 92.50 180 ILE A CA 1
ATOM 1379 C C . ILE A 1 180 ? 12.834 9.653 -25.110 1.00 92.50 180 ILE A C 1
ATOM 1381 O O . ILE A 1 180 ? 13.966 9.666 -24.627 1.00 92.50 180 ILE A O 1
ATOM 1385 N N . SER A 1 181 ? 12.529 10.318 -26.225 1.00 91.44 181 SER A N 1
ATOM 1386 C CA . SER A 1 181 ? 13.514 11.080 -27.003 1.00 91.44 181 SER A CA 1
ATOM 1387 C C . SER A 1 181 ? 14.092 12.254 -26.209 1.00 91.44 181 SER A C 1
ATOM 1389 O O . SER A 1 181 ? 15.305 12.467 -26.214 1.00 91.44 181 SER A O 1
ATOM 1391 N N . ASP A 1 182 ? 13.246 12.985 -25.478 1.00 89.69 182 ASP A N 1
ATOM 1392 C CA . ASP A 1 182 ? 13.677 14.081 -24.609 1.00 89.69 182 ASP A CA 1
ATOM 1393 C C . ASP A 1 182 ? 14.596 13.585 -23.492 1.00 89.69 182 ASP A C 1
ATOM 1395 O O . ASP A 1 182 ? 15.678 14.141 -23.293 1.00 89.69 182 ASP A O 1
ATOM 1399 N N . LEU A 1 183 ? 14.217 12.499 -22.812 1.00 89.94 183 LEU A N 1
ATOM 1400 C CA . LEU A 1 183 ? 15.043 11.874 -21.778 1.00 89.94 183 LEU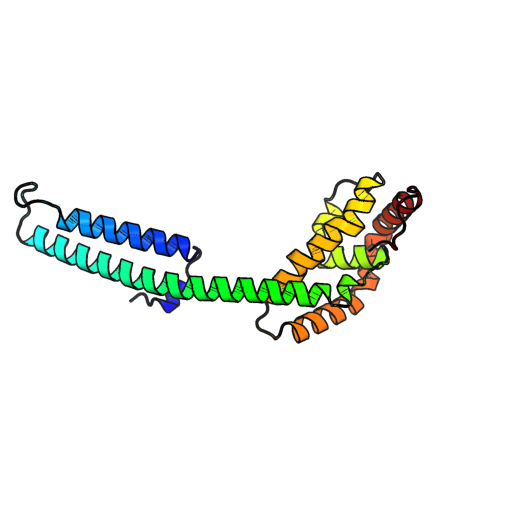 A CA 1
ATOM 1401 C C . LEU A 1 183 ? 16.413 11.464 -22.312 1.00 89.94 183 LEU A C 1
ATOM 1403 O O . LEU A 1 183 ? 17.427 11.807 -21.708 1.00 89.94 183 LEU A O 1
ATOM 1407 N N . LEU A 1 184 ? 16.454 10.770 -23.451 1.00 91.75 184 LEU A N 1
ATOM 1408 C CA . LEU A 1 184 ? 17.708 10.348 -24.075 1.00 91.75 184 LEU A CA 1
ATOM 1409 C C . LEU A 1 184 ? 18.597 11.547 -24.422 1.00 91.75 184 LEU A C 1
ATOM 1411 O O . LEU A 1 184 ? 19.790 11.528 -24.123 1.00 91.75 184 LEU A O 1
ATOM 1415 N N . ARG A 1 185 ? 18.018 12.613 -24.987 1.00 90.88 185 ARG A N 1
ATOM 1416 C CA . ARG A 1 185 ? 18.738 13.846 -25.332 1.00 90.88 185 ARG A CA 1
ATOM 1417 C C . ARG A 1 185 ? 19.373 14.508 -24.108 1.00 90.88 185 ARG A C 1
ATOM 1419 O O . ARG A 1 185 ? 20.557 14.848 -24.142 1.00 90.88 185 ARG A O 1
ATOM 1426 N N . PHE A 1 186 ? 18.612 14.698 -23.030 1.00 88.62 186 PHE A N 1
ATOM 1427 C CA . PHE A 1 186 ? 19.133 15.348 -21.825 1.00 88.62 186 PHE A CA 1
ATOM 1428 C C . PHE A 1 186 ? 20.135 14.469 -21.079 1.00 88.62 186 PHE A C 1
ATOM 1430 O O . PHE A 1 186 ? 21.155 14.980 -20.629 1.00 88.62 186 PHE A O 1
ATOM 1437 N N . LEU A 1 187 ? 19.911 13.155 -20.998 1.00 86.62 187 LEU A N 1
ATOM 1438 C CA . LEU A 1 187 ? 20.864 12.241 -20.360 1.00 86.62 187 LEU A CA 1
ATOM 1439 C C . LEU A 1 187 ? 22.182 12.144 -21.140 1.00 86.62 187 LEU A C 1
ATOM 1441 O O . LEU A 1 187 ? 23.241 12.116 -20.525 1.00 86.62 187 LEU A O 1
ATOM 1445 N N . ALA A 1 188 ? 22.144 12.167 -22.475 1.00 85.25 188 ALA A N 1
ATOM 1446 C CA . ALA A 1 188 ? 23.355 12.191 -23.301 1.00 85.25 188 ALA A CA 1
ATOM 1447 C C . ALA A 1 188 ? 24.167 13.492 -23.154 1.00 85.25 188 ALA A C 1
ATOM 1449 O O . ALA A 1 188 ? 25.361 13.511 -23.442 1.00 85.25 188 ALA A O 1
ATOM 1450 N N . SER A 1 189 ? 23.528 14.574 -22.699 1.00 79.62 189 SER A N 1
ATOM 1451 C CA . SER A 1 189 ? 24.161 15.882 -22.488 1.00 79.62 189 SER A CA 1
ATOM 1452 C C . SER A 1 189 ? 24.901 15.992 -21.142 1.00 79.62 189 SER A C 1
ATOM 1454 O O . SER A 1 189 ? 25.496 17.031 -20.862 1.00 79.62 189 SER A O 1
ATOM 1456 N N . ASP A 1 190 ? 24.875 14.945 -20.308 1.00 69.12 190 ASP A N 1
ATOM 1457 C CA . ASP A 1 190 ? 25.552 14.879 -19.009 1.00 69.12 190 ASP A CA 1
ATOM 1458 C C . ASP A 1 190 ? 26.719 13.866 -19.045 1.00 69.12 190 ASP A C 1
ATOM 1460 O O . ASP A 1 190 ? 26.485 12.655 -19.060 1.00 69.12 190 ASP A O 1
ATOM 1464 N N . PRO A 1 191 ? 27.990 14.317 -18.999 1.00 55.00 191 PRO A N 1
ATOM 1465 C CA . PRO A 1 191 ? 29.160 13.434 -18.950 1.00 55.00 191 PRO A CA 1
ATOM 1466 C C . PRO A 1 191 ? 29.223 12.543 -17.693 1.00 55.00 191 PRO A C 1
ATOM 1468 O O . PRO A 1 191 ? 30.023 11.609 -17.645 1.00 55.00 191 PRO A O 1
ATOM 1471 N N . GLY A 1 192 ? 28.412 12.826 -16.663 1.00 53.84 192 GLY A N 1
ATOM 1472 C CA . GLY A 1 192 ? 28.278 12.022 -15.445 1.00 53.84 192 GLY A CA 1
ATOM 1473 C C . GLY A 1 192 ? 27.121 11.014 -15.467 1.00 53.84 192 GLY A C 1
ATOM 1474 O O . GLY A 1 192 ? 26.993 10.221 -14.530 1.00 53.84 192 GLY A O 1
ATOM 1475 N N . ALA A 1 193 ? 26.287 11.007 -16.513 1.00 50.59 193 ALA A N 1
ATOM 1476 C CA . ALA A 1 193 ? 25.113 10.145 -16.636 1.00 50.59 193 ALA A CA 1
ATOM 1477 C C . ALA A 1 193 ? 25.438 8.806 -17.318 1.00 50.59 193 ALA A C 1
ATOM 1479 O O . ALA A 1 193 ? 24.785 8.386 -18.270 1.00 50.59 193 ALA A O 1
ATOM 1480 N N . THR A 1 194 ? 26.429 8.065 -16.820 1.00 44.25 194 THR A N 1
ATOM 1481 C CA . THR A 1 194 ? 26.473 6.636 -17.146 1.00 44.25 194 THR A CA 1
ATOM 1482 C C . THR A 1 194 ? 25.287 5.957 -16.471 1.00 44.25 194 THR A C 1
ATOM 1484 O O . THR A 1 194 ? 25.249 5.847 -15.247 1.00 44.25 194 THR A O 1
ATOM 1487 N N . VAL A 1 195 ? 24.377 5.413 -17.279 1.00 48.16 195 VAL A N 1
ATOM 1488 C CA . VAL A 1 195 ? 23.288 4.487 -16.898 1.00 48.16 195 VAL A CA 1
ATOM 1489 C C . VAL A 1 195 ? 23.807 3.248 -16.116 1.00 48.16 195 VAL A C 1
ATOM 1491 O O . VAL A 1 195 ? 23.030 2.484 -15.558 1.00 48.16 195 VAL A O 1
ATOM 1494 N N . ASN A 1 196 ? 25.133 3.091 -15.995 1.00 37.50 196 ASN A N 1
ATOM 1495 C CA . ASN A 1 196 ? 25.855 1.953 -15.421 1.00 37.50 196 ASN A CA 1
ATOM 1496 C C . ASN A 1 196 ? 26.566 2.213 -14.074 1.00 37.50 196 ASN A C 1
ATOM 1498 O O . ASN A 1 196 ? 27.616 1.629 -13.813 1.00 37.50 196 ASN A O 1
ATOM 1502 N N . ARG A 1 197 ? 26.030 3.053 -13.182 1.00 36.72 197 ARG A N 1
ATOM 1503 C CA . ARG A 1 197 ? 26.448 3.037 -11.762 1.00 36.72 197 ARG A CA 1
ATOM 1504 C C . ARG A 1 197 ? 25.247 2.958 -10.820 1.00 36.72 197 ARG A C 1
ATOM 1506 O O . ARG A 1 197 ? 24.978 3.896 -10.075 1.00 36.72 197 ARG A O 1
ATOM 1513 N N . VAL A 1 198 ? 24.543 1.827 -10.893 1.00 36.72 198 VAL A N 1
ATOM 1514 C CA . VAL A 1 198 ? 23.785 1.208 -9.789 1.00 36.72 198 VAL A CA 1
ATOM 1515 C C . VAL A 1 198 ? 24.024 -0.290 -9.844 1.00 36.72 198 VAL A C 1
ATOM 1517 O O . VAL A 1 198 ? 23.541 -0.908 -10.827 1.00 36.72 198 VAL A O 1
#